Protein AF-0000000080703665 (afdb_homodimer)

Nearest PDB structures (foldseek):
  2ipo-assembly1_B-3  TM=8.443E-01  e=6.231E-16  Escherichia coli
  1nbe-assembly1_B  TM=8.057E-01  e=6.231E-16  Escherichia coli
  2qgf-assembly1_D  TM=8.105E-01  e=7.973E-16  Escherichia coli
  2yww-assembly1_A  TM=8.083E-01  e=1.476E-15  Methanocaldococcus jannaschii
  2qg9-assembly1_D  TM=7.752E-01  e=5.062E-15  Escherichia coli

Foldseek 3Di:
DDPVQLVQLPEAFDKKWWFFQQVLQVVLCVLVVVVPDPFDKDKDWQDQDPVRRTIIMMTTYPDDDDPLSLLLVCLSGFQIWMFGHHRSGGPDIDGRHHDQKDKQWWDDPPCPFPVNVDPDIWMWGQPDRPQQWIATPGPRDIDHSNPTDTD/DDPVQLVQLPEAFDKKWWFFQQVLQVVLCVLVVVVPDPFDKDKDWQDQDPVRGTIIMMTTYPDDDDPLSLLLVCLSGFQIWMFGHHRSGGPDIDGRHHDQKDKQWWDDPDCPFPVNVDPDIWMWGQPDRPQQWIATPGPRDIDHSNPTDTD

Solvent-accessible surface area (backbone atoms only — not comparable to full-atom values): 16442 Å² total; per-residue (Å²): 128,53,76,69,55,50,68,69,42,78,46,48,37,20,30,32,43,33,66,27,48,31,94,44,39,63,57,51,40,58,72,69,44,53,89,74,55,78,51,34,36,36,41,33,31,37,36,84,33,91,86,65,53,34,18,11,36,38,40,32,41,76,40,82,81,50,71,68,54,48,48,52,41,13,58,77,47,58,63,19,33,40,32,35,28,50,85,50,31,79,76,41,78,42,68,34,63,62,60,63,60,41,71,56,39,53,52,76,88,46,83,81,30,62,54,71,75,42,100,54,74,33,46,29,37,47,76,31,79,91,76,29,33,31,26,33,70,84,72,60,49,72,43,48,50,90,72,56,45,74,100,130,54,75,69,55,49,69,70,44,78,47,47,38,21,30,32,42,34,66,28,49,32,94,44,39,63,57,51,40,59,72,69,44,54,88,75,53,76,51,36,36,35,40,34,31,36,37,84,33,91,86,66,54,33,17,11,36,36,39,33,40,76,39,80,80,50,71,68,54,48,49,53,42,14,58,79,49,58,63,18,34,40,32,34,28,50,83,50,31,80,76,42,79,41,70,34,62,62,59,63,60,42,70,56,40,55,50,76,88,47,82,81,30,63,54,72,74,41,101,52,75,33,45,32,36,47,76,32,79,91,76,30,33,30,28,33,68,85,71,61,51,72,42,48,51,90,72,56,46,75,102

InterPro domains:
  IPR002801 Aspartate transcarbamylase regulatory subunit [MF_00002] (3-150)
  IPR002801 Aspartate transcarbamylase regulatory subunit [PTHR35805] (2-149)
  IPR002801 Aspartate transcarbamylase regulatory subunit [TIGR00240] (5-146)
  IPR020542 Aspartate carbamoyltransferase regulatory subunit, C-terminal [PF02748] (102-147)
  IPR020545 Aspartate carbamoyltransferase regulatory subunit, N-terminal [PF01948] (8-96)
  IPR036792 Aspartate carbamoyltransferase regulatory subunit, C-terminal domain superfamily [SSF57825] (101-148)
  IPR036793 Aspartate carbamoyltransferase regulatory subunit, N-terminal domain superfamily [G3DSA:3.30.70.140] (1-97)
  IPR036793 Aspartate carbamoyltransferase regulatory subunit, N-terminal domain superfamily [SSF54893] (2-99)

Secondary structure (DSSP, 8-state):
--HHHHHH--SSSEEEEEEEEGGGHHHHHHHTTGGG-SS-EEEEEEEEETTTEEEEEEEEET----HHHHHHHHHHSTT-EEEEEETTEEEEEEE----SEEESSEE-S-TT-HHHHSS---EEEEEETTTTEEEETTT--EEEGGGPEE-/--HHHHHH--SSSEEEEEEEEGGGHHHHHHHTTGGG-SS-EEEEEEEEETTTEEEEEEEEET----HHHHHHHHHHSTT-EEEEEETTEEEEEEE----SEEESSEE-S-TT-HHHHSS---EEEEEETTTTEEEETTT--EEEGGGPEE-

pLDDT: mean 91.82, std 11.64, range [41.69, 98.12]

Organism: NCBI:txid868129

Sequence (302 aa):
MSKKERLVAAIENGSVIDHIPAEKTFQVVNLLQLQKLVMPVTIGFNFSSKMVGSKGIIKVSDKFFTDDEISRLSVVAPNVVLNIIKDYEVVEKKKVVTPDELRGIVKCNNPKCITNNEPMETIFNVMDKENGIVKCHYCDKEQHIDKVELIMSKKERLVAAIENGSVIDHIPAEKTFQVVNLLQLQKLVMPVTIGFNFSSKMVGSKGIIKVSDKFFTDDEISRLSVVAPNVVLNIIKDYEVVEKKKVVTPDELRGIVKCNNPKCITNNEPMETIFNVMDKENGIVKCHYCDKEQHIDKVELI

Structure (mmCIF, N/CA/C/O backbone):
data_AF-0000000080703665-model_v1
#
loop_
_entity.id
_entity.type
_entity.pdbx_description
1 polymer 'Aspartate carbamoyltransferase regulatory chain'
#
loop_
_atom_site.group_PDB
_atom_site.id
_atom_site.type_symbol
_atom_site.label_atom_id
_atom_site.label_alt_id
_atom_site.label_comp_id
_atom_site.label_asym_id
_atom_site.label_entity_id
_atom_site.label_seq_id
_atom_site.pdbx_PDB_ins_code
_atom_site.Cartn_x
_atom_site.Cartn_y
_atom_site.Cartn_z
_atom_site.occupancy
_atom_site.B_iso_or_equiv
_atom_site.auth_seq_id
_atom_site.auth_comp_id
_atom_site.auth_asym_id
_atom_site.auth_atom_id
_atom_site.pdbx_PDB_model_num
ATOM 1 N N . MET A 1 1 ? 27.234 -12.797 -5.043 1 41.69 1 MET A N 1
ATOM 2 C CA . MET A 1 1 ? 25.906 -12.242 -5.336 1 41.69 1 MET A CA 1
ATOM 3 C C . MET A 1 1 ? 26.031 -10.852 -5.961 1 41.69 1 MET A C 1
ATOM 5 O O . MET A 1 1 ? 26.734 -9.992 -5.434 1 41.69 1 MET A O 1
ATOM 9 N N . SER A 1 2 ? 25.422 -10.812 -7.164 1 44.31 2 SER A N 1
ATOM 10 C CA . SER A 1 2 ? 25.516 -9.562 -7.914 1 44.31 2 SER A CA 1
ATOM 11 C C . SER A 1 2 ? 24.875 -8.414 -7.152 1 44.31 2 SER A C 1
ATOM 13 O O . SER A 1 2 ? 24.109 -8.633 -6.207 1 44.31 2 SER A O 1
ATOM 15 N N . LYS A 1 3 ? 25.391 -7.156 -7.508 1 46.66 3 LYS A N 1
ATOM 16 C CA . LYS A 1 3 ? 24.828 -5.941 -6.922 1 46.66 3 LYS A CA 1
ATOM 17 C C . LYS A 1 3 ? 23.297 -5.957 -6.969 1 46.66 3 LYS A C 1
ATOM 19 O O . LYS A 1 3 ? 22.641 -5.555 -6.008 1 46.66 3 LYS A O 1
ATOM 24 N N . LYS A 1 4 ? 22.688 -6.398 -8.094 1 47.22 4 LYS A N 1
ATOM 25 C CA . LYS A 1 4 ? 21.25 -6.508 -8.328 1 47.22 4 LYS A CA 1
ATOM 26 C C . LYS A 1 4 ? 20.594 -7.414 -7.293 1 47.22 4 LYS A C 1
ATOM 28 O O . LYS A 1 4 ? 19.516 -7.102 -6.785 1 47.22 4 LYS A O 1
ATOM 33 N N . GLU A 1 5 ? 21.203 -8.547 -7.09 1 43.97 5 GLU A N 1
ATOM 34 C CA . GLU A 1 5 ? 20.672 -9.492 -6.117 1 43.97 5 GLU A CA 1
ATOM 35 C C . GLU A 1 5 ? 20.625 -8.891 -4.719 1 43.97 5 GLU A C 1
ATOM 37 O O . GLU A 1 5 ? 19.703 -9.148 -3.951 1 43.97 5 GLU A O 1
ATOM 42 N N . ARG A 1 6 ? 21.578 -8.156 -4.48 1 48.97 6 ARG A N 1
ATOM 43 C CA . ARG A 1 6 ? 21.703 -7.547 -3.164 1 48.97 6 ARG A CA 1
ATOM 44 C C . ARG A 1 6 ? 20.609 -6.516 -2.93 1 48.97 6 ARG A C 1
ATOM 46 O O . ARG A 1 6 ? 20.094 -6.387 -1.813 1 48.97 6 ARG A O 1
ATOM 53 N N . LEU A 1 7 ? 20.25 -5.863 -4.043 1 50.19 7 LEU A N 1
ATOM 54 C CA . LEU A 1 7 ? 19.234 -4.82 -3.955 1 50.19 7 LEU A CA 1
ATOM 55 C C . LEU A 1 7 ? 17.875 -5.418 -3.625 1 50.19 7 LEU A C 1
ATOM 57 O O . LEU A 1 7 ? 17.094 -4.832 -2.865 1 50.19 7 LEU A O 1
ATOM 61 N N . VAL A 1 8 ? 17.766 -6.695 -4.141 1 52.06 8 VAL A N 1
ATOM 62 C CA . VAL A 1 8 ? 16.5 -7.383 -3.904 1 52.06 8 VAL A CA 1
ATOM 63 C C . VAL A 1 8 ? 16.469 -7.934 -2.482 1 52.06 8 VAL A C 1
ATOM 65 O O . 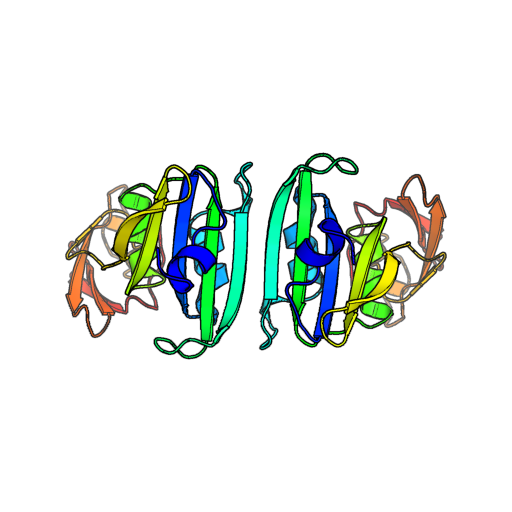VAL A 1 8 ? 15.445 -7.844 -1.794 1 52.06 8 VAL A O 1
ATOM 68 N N . ALA A 1 9 ? 17.703 -8.414 -1.954 1 56.62 9 ALA A N 1
ATOM 69 C CA . ALA A 1 9 ? 17.781 -9.156 -0.7 1 56.62 9 ALA A CA 1
ATOM 70 C C . ALA A 1 9 ? 17.844 -8.211 0.496 1 56.62 9 ALA A C 1
ATOM 72 O O . ALA A 1 9 ? 18.938 -7.84 0.938 1 56.62 9 ALA A O 1
ATOM 73 N N . ALA A 1 10 ? 16.891 -7.395 0.625 1 70.75 10 ALA A N 1
ATOM 74 C CA . ALA A 1 10 ? 16.984 -6.531 1.8 1 70.75 10 ALA A CA 1
ATOM 75 C C . ALA A 1 10 ? 16.312 -7.176 3.008 1 70.75 10 ALA A C 1
ATOM 77 O O . ALA A 1 10 ? 16.234 -6.578 4.082 1 70.75 10 ALA A O 1
ATOM 78 N N . ILE A 1 11 ? 15.883 -8.523 2.824 1 90.44 11 ILE A N 1
ATOM 79 C CA . ILE A 1 11 ? 15.273 -9.195 3.969 1 90.44 11 ILE A CA 1
ATOM 80 C C . ILE A 1 11 ? 16.016 -10.5 4.254 1 90.44 11 ILE A C 1
ATOM 82 O O . ILE A 1 11 ? 16.625 -11.078 3.354 1 90.44 11 ILE A O 1
ATOM 86 N N . GLU A 1 12 ? 16.062 -10.977 5.445 1 94.38 12 GLU A N 1
ATOM 87 C CA . GLU A 1 12 ? 16.781 -12.188 5.844 1 94.38 12 GLU A CA 1
ATOM 88 C C . GLU A 1 12 ? 16.062 -13.438 5.336 1 94.38 12 GLU A C 1
ATOM 90 O O . GLU A 1 12 ? 16.688 -14.297 4.715 1 94.38 12 GLU A O 1
ATOM 95 N N . ASN A 1 13 ? 14.812 -13.594 5.68 1 96.62 13 ASN A N 1
ATOM 96 C CA . ASN A 1 13 ? 13.961 -14.703 5.262 1 96.62 13 ASN A CA 1
ATOM 97 C C . ASN A 1 13 ? 12.602 -14.219 4.77 1 96.62 13 ASN A C 1
ATOM 99 O O . ASN A 1 13 ? 12.031 -13.281 5.328 1 96.62 13 ASN A O 1
ATOM 103 N N . GLY A 1 14 ? 12.188 -14.75 3.668 1 97.5 14 GLY A N 1
ATOM 104 C CA . GLY A 1 14 ? 10.859 -14.398 3.193 1 97.5 14 GLY A CA 1
ATOM 105 C C . GLY A 1 14 ? 10.727 -14.453 1.683 1 97.5 14 GLY A C 1
ATOM 106 O O . GLY A 1 14 ? 11.359 -15.289 1.032 1 97.5 14 GLY A O 1
ATOM 107 N N . SER A 1 15 ? 9.859 -13.688 1.13 1 97.81 15 SER A N 1
ATOM 108 C CA . SER A 1 15 ? 9.555 -13.695 -0.298 1 97.81 15 SER A CA 1
ATOM 109 C C . SER A 1 15 ? 9.648 -12.289 -0.889 1 97.81 15 SER A C 1
ATOM 111 O O . SER A 1 15 ? 9.242 -11.32 -0.258 1 97.81 15 SER A O 1
ATOM 113 N N . VAL A 1 16 ? 10.148 -12.188 -2.064 1 97.25 16 VAL A N 1
ATOM 114 C CA . VAL A 1 16 ? 10.172 -10.945 -2.832 1 97.25 16 VAL A CA 1
ATOM 115 C C . VAL A 1 16 ? 9.461 -11.148 -4.168 1 97.25 16 VAL A C 1
ATOM 117 O O . VAL A 1 16 ? 9.789 -12.07 -4.914 1 97.25 16 VAL A O 1
ATOM 120 N N . ILE A 1 17 ? 8.445 -10.398 -4.379 1 97.19 17 ILE A N 1
ATOM 121 C CA . ILE A 1 17 ? 7.766 -10.375 -5.668 1 97.19 17 ILE A CA 1
ATOM 122 C C . ILE A 1 17 ? 8.258 -9.18 -6.484 1 97.19 17 ILE A C 1
ATOM 124 O O . ILE A 1 17 ? 8.008 -8.023 -6.125 1 97.19 17 ILE A O 1
ATOM 128 N N . ASP A 1 18 ? 8.93 -9.438 -7.57 1 95.19 18 ASP A N 1
ATOM 129 C CA . ASP A 1 18 ? 9.562 -8.422 -8.398 1 95.19 18 ASP A CA 1
ATOM 130 C C . ASP A 1 18 ? 8.93 -8.359 -9.781 1 95.19 18 ASP A C 1
ATOM 132 O O . ASP A 1 18 ? 8.18 -9.266 -10.172 1 95.19 18 ASP A O 1
ATOM 136 N N . HIS A 1 19 ? 9.102 -7.234 -10.445 1 95.19 19 HIS A N 1
ATOM 137 C CA . HIS A 1 19 ? 8.633 -7.02 -11.812 1 95.19 19 HIS A CA 1
ATOM 138 C C . HIS A 1 19 ? 7.109 -7.004 -11.875 1 95.19 19 HIS A C 1
ATOM 140 O O . HIS A 1 19 ? 6.52 -7.512 -12.828 1 95.19 19 HIS A O 1
ATOM 146 N N . ILE A 1 20 ? 6.539 -6.555 -10.836 1 96.88 20 ILE A N 1
ATOM 147 C CA . ILE A 1 20 ? 5.102 -6.32 -10.883 1 96.88 20 ILE A CA 1
ATOM 148 C C . ILE A 1 20 ? 4.805 -5.105 -11.766 1 96.88 20 ILE A C 1
ATOM 150 O O . ILE A 1 20 ? 5.383 -4.035 -11.57 1 96.88 20 ILE A O 1
ATOM 154 N N . PRO A 1 21 ? 3.922 -5.293 -12.805 1 95.25 21 PRO A N 1
ATOM 155 C CA . PRO A 1 21 ? 3.506 -4.035 -13.43 1 95.25 21 PRO A CA 1
ATOM 156 C C . PRO A 1 21 ? 3.023 -3.002 -12.414 1 95.25 21 PRO A C 1
ATOM 158 O O . PRO A 1 21 ? 2.213 -3.322 -11.539 1 95.25 21 PRO A O 1
ATOM 161 N N . ALA A 1 22 ? 3.508 -1.776 -12.477 1 95.88 22 ALA A N 1
ATOM 162 C CA . ALA A 1 22 ? 3.293 -0.768 -11.445 1 95.88 22 ALA A CA 1
ATOM 163 C C . ALA A 1 22 ? 1.807 -0.609 -11.133 1 95.88 22 ALA A C 1
ATOM 165 O O . ALA A 1 22 ? 1.414 -0.524 -9.969 1 95.88 22 ALA A O 1
ATOM 166 N N . GLU A 1 23 ? 0.966 -0.603 -12.156 1 94.38 23 GLU A N 1
ATOM 167 C CA . GLU A 1 23 ? -0.463 -0.345 -12.008 1 94.38 23 GLU A CA 1
ATOM 168 C C . GLU A 1 23 ? -1.164 -1.506 -11.305 1 94.38 23 GLU A C 1
ATOM 170 O O . GLU A 1 23 ? -2.312 -1.378 -10.875 1 94.38 23 GLU A O 1
ATOM 175 N N . LYS A 1 24 ? -0.438 -2.643 -11.086 1 95.38 24 LYS A N 1
ATOM 176 C CA . LYS A 1 24 ? -1.032 -3.828 -10.477 1 95.38 24 LYS A CA 1
ATOM 177 C C . LYS A 1 24 ? -0.52 -4.031 -9.055 1 95.38 24 LYS A C 1
ATOM 179 O O . LYS A 1 24 ? -0.968 -4.938 -8.352 1 95.38 24 LYS A O 1
ATOM 184 N N . THR A 1 25 ? 0.335 -3.207 -8.633 1 97.31 25 THR A N 1
ATOM 185 C CA . THR A 1 25 ? 1.012 -3.398 -7.355 1 97.31 25 THR A CA 1
ATOM 186 C C . THR A 1 25 ? -0 -3.52 -6.219 1 97.31 25 THR A C 1
ATOM 188 O O . THR A 1 25 ? 0.051 -4.469 -5.434 1 97.31 25 THR A O 1
ATOM 191 N N . PHE A 1 26 ? -0.96 -2.654 -6.203 1 96.5 26 PHE A N 1
ATOM 192 C CA . PHE A 1 26 ? -1.905 -2.676 -5.09 1 96.5 26 PHE A CA 1
ATOM 193 C C . PHE A 1 26 ? -2.906 -3.812 -5.254 1 96.5 26 PHE A C 1
ATOM 195 O O . PHE A 1 26 ? -3.42 -4.34 -4.266 1 96.5 26 PHE A O 1
ATOM 202 N N . GLN A 1 27 ? -3.156 -4.156 -6.422 1 95.31 27 GLN A N 1
ATOM 203 C CA . GLN A 1 27 ? -3.984 -5.34 -6.621 1 95.31 27 GLN A CA 1
ATOM 204 C C . GLN A 1 27 ? -3.33 -6.578 -6.016 1 95.31 27 GLN A C 1
ATOM 206 O O . GLN A 1 27 ? -4.004 -7.41 -5.406 1 95.31 27 GLN A O 1
ATOM 211 N N . VAL A 1 28 ? -2.053 -6.672 -6.188 1 97.44 28 VAL A N 1
ATOM 212 C CA . VAL A 1 28 ? -1.298 -7.789 -5.629 1 97.44 28 VAL A CA 1
ATOM 213 C C . VAL A 1 28 ? -1.327 -7.723 -4.102 1 97.44 28 VAL A C 1
ATOM 215 O O . VAL A 1 28 ? -1.557 -8.734 -3.436 1 97.44 28 VAL A O 1
ATOM 218 N N . VAL A 1 29 ? -1.155 -6.562 -3.568 1 97.88 29 VAL A N 1
ATOM 219 C CA . VAL A 1 29 ? -1.19 -6.344 -2.125 1 97.88 29 VAL A CA 1
ATOM 220 C C . VAL A 1 29 ? -2.521 -6.836 -1.562 1 97.88 29 VAL A C 1
ATOM 222 O O . VAL A 1 29 ? -2.551 -7.57 -0.571 1 97.88 29 VAL A O 1
ATOM 225 N N . ASN A 1 30 ? -3.553 -6.434 -2.23 1 95.94 30 ASN A N 1
ATOM 226 C CA . ASN A 1 30 ? -4.891 -6.793 -1.775 1 95.94 30 ASN A CA 1
ATOM 227 C C . ASN A 1 30 ? -5.152 -8.289 -1.922 1 95.94 30 ASN A C 1
ATOM 229 O O . ASN A 1 30 ? -5.711 -8.91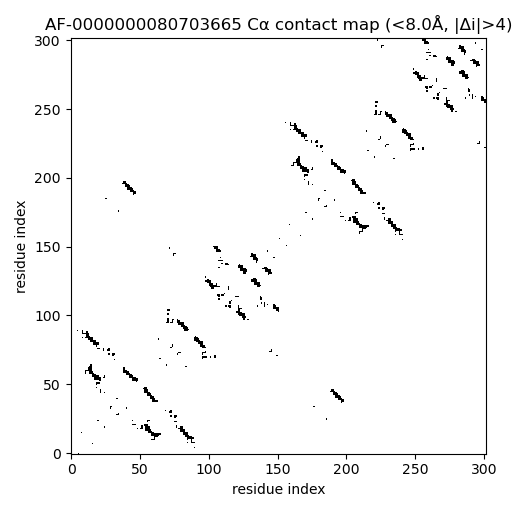4 -1.021 1 95.94 30 ASN A O 1
ATOM 233 N N . LEU A 1 31 ? -4.719 -8.805 -3 1 96 31 LEU A N 1
ATOM 234 C CA . LEU A 1 31 ? -4.922 -10.219 -3.291 1 96 31 LEU A CA 1
ATOM 235 C C . LEU A 1 31 ? -4.285 -11.094 -2.215 1 96 31 LEU A C 1
ATOM 237 O O . LEU A 1 31 ? -4.906 -12.047 -1.732 1 96 31 LEU A O 1
ATOM 241 N N . LEU A 1 32 ? -3.086 -10.734 -1.83 1 97.19 32 LEU A N 1
ATOM 242 C CA . LEU A 1 32 ? -2.328 -11.539 -0.883 1 97.19 32 LEU A CA 1
ATOM 243 C C . LEU A 1 32 ? -2.592 -11.094 0.55 1 97.19 32 LEU A C 1
ATOM 245 O O . LEU A 1 32 ? -2.008 -11.633 1.491 1 97.19 32 LEU A O 1
ATOM 249 N N . GLN A 1 33 ? -3.4 -10.07 0.696 1 96.69 33 GLN A N 1
ATOM 250 C CA . GLN A 1 33 ? -3.812 -9.539 1.99 1 96.69 33 GLN A CA 1
ATOM 251 C C . GLN A 1 33 ? -2.602 -9.172 2.846 1 96.69 33 GLN A C 1
ATOM 253 O O . GLN A 1 33 ? -2.531 -9.555 4.02 1 96.69 33 GLN A O 1
ATOM 258 N N . LEU A 1 34 ? -1.747 -8.445 2.232 1 97.19 34 LEU A N 1
ATOM 259 C CA . LEU A 1 34 ? -0.484 -8.156 2.9 1 97.19 34 LEU A CA 1
ATOM 260 C C . LEU A 1 34 ? -0.691 -7.176 4.055 1 97.19 34 LEU A C 1
ATOM 262 O O . LEU A 1 34 ? 0.097 -7.152 5 1 97.19 34 LEU A O 1
ATOM 266 N N . GLN A 1 35 ? -1.72 -6.324 3.98 1 94.88 35 GLN A N 1
ATOM 267 C CA . GLN A 1 35 ? -2.023 -5.352 5.023 1 94.88 35 GLN A CA 1
ATOM 268 C C . GLN A 1 35 ? -2.387 -6.043 6.332 1 94.88 35 GLN A C 1
ATOM 270 O O . GLN A 1 35 ? -2.412 -5.41 7.391 1 94.88 35 GLN A O 1
ATOM 275 N N . LYS A 1 36 ? -2.67 -7.332 6.289 1 95.88 36 LYS A N 1
ATOM 276 C CA . LYS A 1 36 ? -3.102 -8.07 7.473 1 95.88 36 LYS A CA 1
ATOM 277 C C . LYS A 1 36 ? -1.921 -8.758 8.156 1 95.88 36 LYS A C 1
ATOM 279 O O . LYS A 1 36 ? -2.062 -9.305 9.25 1 95.88 36 LYS A O 1
ATOM 284 N N . LEU A 1 37 ? -0.834 -8.719 7.555 1 96.06 37 LEU A N 1
ATOM 285 C CA . LEU A 1 37 ? 0.339 -9.391 8.109 1 96.06 37 LEU A CA 1
ATOM 286 C C . LEU A 1 37 ? 0.904 -8.609 9.289 1 96.06 37 LEU A C 1
ATOM 288 O O . LEU A 1 37 ? 0.667 -7.402 9.414 1 96.06 37 LEU A O 1
ATOM 292 N N . VAL A 1 38 ? 1.683 -9.344 10.125 1 95.06 38 VAL A N 1
ATOM 293 C CA . VAL A 1 38 ? 2.285 -8.703 11.289 1 95.06 38 VAL A CA 1
ATOM 294 C C . VAL A 1 38 ? 3.795 -8.586 11.086 1 95.06 38 VAL A C 1
ATOM 296 O O . VAL A 1 38 ? 4.465 -7.852 11.82 1 95.06 38 VAL A O 1
ATOM 299 N N . MET A 1 39 ? 4.32 -9.289 10.07 1 96.25 39 MET A N 1
ATOM 300 C CA . MET A 1 39 ? 5.742 -9.219 9.758 1 96.25 39 MET A CA 1
ATOM 301 C C . MET A 1 39 ? 6.043 -8.023 8.859 1 96.25 39 MET A C 1
ATOM 303 O O . MET A 1 39 ? 5.148 -7.5 8.203 1 96.25 39 MET A O 1
ATOM 307 N N . PRO A 1 40 ? 7.258 -7.594 8.852 1 96.12 40 PRO A N 1
ATOM 308 C CA . PRO A 1 40 ? 7.637 -6.449 8.016 1 96.12 40 PRO A CA 1
ATOM 309 C C . PRO A 1 40 ? 7.367 -6.688 6.535 1 96.12 40 PRO A C 1
ATOM 311 O O . PRO A 1 40 ? 7.66 -7.77 6.016 1 96.12 40 PRO A O 1
ATOM 314 N N . VAL A 1 41 ? 6.773 -5.688 5.926 1 97.06 41 VAL A N 1
ATOM 315 C CA . VAL A 1 41 ? 6.496 -5.695 4.492 1 97.06 41 VAL A CA 1
ATOM 316 C C . VAL A 1 41 ? 6.98 -4.387 3.867 1 97.06 41 VAL A C 1
ATOM 318 O O . VAL A 1 41 ? 6.844 -3.318 4.465 1 97.06 41 VAL A O 1
ATOM 321 N N . THR A 1 42 ? 7.574 -4.445 2.672 1 96.31 42 THR A N 1
ATOM 322 C CA . THR A 1 42 ? 7.949 -3.275 1.886 1 96.31 42 THR A CA 1
ATOM 323 C C . THR A 1 42 ? 7.328 -3.336 0.493 1 96.31 42 THR A C 1
ATOM 325 O O . THR A 1 42 ? 7.465 -4.34 -0.21 1 96.31 42 THR A O 1
ATOM 328 N N . ILE A 1 43 ? 6.652 -2.285 0.185 1 97.06 43 ILE A N 1
ATOM 329 C CA . ILE A 1 43 ? 6.039 -2.152 -1.131 1 97.06 43 ILE A CA 1
ATOM 330 C C . ILE A 1 43 ? 6.676 -0.988 -1.886 1 97.06 43 ILE A C 1
ATOM 332 O O . ILE A 1 43 ? 6.707 0.141 -1.39 1 97.06 43 ILE A O 1
ATOM 336 N N . GLY A 1 44 ? 7.199 -1.23 -2.984 1 95.75 44 GLY A N 1
ATOM 337 C CA . GLY A 1 44 ? 7.676 -0.213 -3.908 1 95.75 44 GLY A CA 1
ATOM 338 C C . GLY A 1 44 ? 6.973 -0.247 -5.25 1 95.75 44 GLY A C 1
ATOM 339 O O . GLY A 1 44 ? 6.68 -1.322 -5.777 1 95.75 44 GLY A O 1
ATOM 340 N N . PHE A 1 45 ? 6.734 0.943 -5.77 1 96.69 45 PHE A N 1
ATOM 341 C CA . PHE A 1 45 ? 6.137 0.944 -7.098 1 96.69 45 PHE A CA 1
ATOM 342 C C . PHE A 1 45 ? 6.562 2.182 -7.879 1 96.69 45 PHE A C 1
ATOM 344 O O . PHE A 1 45 ? 7.086 3.139 -7.305 1 96.69 45 PHE A O 1
ATOM 351 N N . ASN A 1 46 ? 6.473 2.125 -9.18 1 96.44 46 ASN A N 1
ATOM 352 C CA . ASN A 1 46 ? 6.836 3.15 -10.156 1 96.44 46 ASN A CA 1
ATOM 353 C C . ASN A 1 46 ? 8.352 3.248 -10.328 1 96.44 46 ASN A C 1
ATOM 355 O O . ASN A 1 46 ? 8.883 4.332 -10.57 1 96.44 46 ASN A O 1
ATOM 359 N N . PHE A 1 47 ? 9.031 2.182 -10.156 1 93.94 47 PHE A N 1
ATOM 360 C CA . PHE A 1 47 ? 10.453 2.109 -10.453 1 93.94 47 PHE A CA 1
ATOM 361 C C . PHE A 1 47 ? 10.688 1.768 -11.922 1 93.94 47 PHE A C 1
ATOM 363 O O . PHE A 1 47 ? 9.891 1.052 -12.531 1 93.94 47 PHE A O 1
ATOM 370 N N . SER A 1 48 ? 11.68 2.328 -12.375 1 90.69 48 SER A N 1
ATOM 371 C CA . SER A 1 48 ? 11.992 2.025 -13.766 1 90.69 48 SER A CA 1
ATOM 372 C C . SER A 1 48 ? 12.336 0.551 -13.953 1 90.69 48 SER A C 1
ATOM 374 O O . SER A 1 48 ? 13.016 -0.043 -13.109 1 90.69 48 SER A O 1
ATOM 376 N N . SER A 1 49 ? 11.766 0.055 -15.023 1 86.62 49 SER A N 1
ATOM 377 C CA . SER A 1 49 ? 12.008 -1.349 -15.336 1 86.62 49 SER A CA 1
ATOM 378 C C . SER A 1 49 ? 12.273 -1.544 -16.828 1 86.62 49 SER A C 1
ATOM 380 O O . SER A 1 49 ? 11.562 -0.987 -17.672 1 86.62 49 SER A O 1
ATOM 382 N N . LYS A 1 50 ? 13.234 -2.367 -17.078 1 83.12 50 LYS A N 1
ATOM 383 C CA . LYS A 1 50 ? 13.508 -2.727 -18.469 1 83.12 50 LYS A CA 1
ATOM 384 C C . LYS A 1 50 ? 12.414 -3.646 -19.016 1 83.12 50 LYS A C 1
ATOM 386 O O . LYS A 1 50 ? 12.023 -3.527 -20.172 1 83.12 50 LYS A O 1
ATOM 391 N N . MET A 1 51 ? 11.891 -4.395 -18.156 1 77.88 51 MET A N 1
ATOM 392 C CA . MET A 1 51 ? 10.969 -5.449 -18.578 1 77.88 51 MET A CA 1
ATOM 393 C C . MET A 1 51 ? 9.555 -4.898 -18.75 1 77.88 51 MET A C 1
ATOM 395 O O . MET A 1 51 ? 8.883 -5.195 -19.75 1 77.88 51 MET A O 1
ATOM 399 N N . VAL A 1 52 ? 9.141 -4.082 -17.781 1 84.44 52 VAL A N 1
ATOM 400 C CA . VAL A 1 52 ? 7.723 -3.723 -17.797 1 84.44 52 VAL A CA 1
ATOM 401 C C . VAL A 1 52 ? 7.578 -2.205 -17.891 1 84.44 52 VAL A C 1
ATOM 403 O O . VAL A 1 52 ? 6.469 -1.676 -17.812 1 84.44 52 VAL A O 1
ATOM 406 N N . GLY A 1 53 ? 8.703 -1.409 -18.016 1 86.12 53 GLY A N 1
ATOM 407 C CA . GLY A 1 53 ? 8.68 0.044 -18.062 1 86.12 53 GLY A CA 1
ATOM 408 C C . GLY A 1 53 ? 8.688 0.678 -16.672 1 86.12 53 GLY A C 1
ATOM 409 O O . GLY A 1 53 ? 9.656 1.329 -16.297 1 86.12 53 GLY A O 1
ATOM 410 N N . SER A 1 54 ? 7.551 0.45 -16.016 1 93.38 54 SER A N 1
ATOM 411 C CA . SER A 1 54 ? 7.391 0.863 -14.625 1 93.38 54 SER A CA 1
ATOM 412 C C . SER A 1 54 ? 6.949 -0.304 -13.75 1 93.38 54 SER A C 1
ATOM 414 O O . SER A 1 54 ? 5.941 -0.954 -14.039 1 93.38 54 SER A O 1
ATOM 416 N N . LYS A 1 55 ? 7.719 -0.559 -12.742 1 94.12 55 LYS A N 1
ATOM 417 C CA . LYS A 1 55 ? 7.434 -1.794 -12.016 1 94.12 55 LYS A CA 1
ATOM 418 C C . LYS A 1 55 ? 7.184 -1.519 -10.539 1 94.12 55 LYS A C 1
ATOM 420 O O . LYS A 1 55 ? 7.566 -0.464 -10.023 1 94.12 55 LYS A O 1
ATOM 425 N N . GLY A 1 56 ? 6.504 -2.523 -9.961 1 95.62 56 GLY A N 1
ATOM 426 C CA . GLY A 1 56 ? 6.387 -2.645 -8.516 1 95.62 56 GLY A CA 1
ATOM 427 C C . GLY A 1 56 ? 7.203 -3.791 -7.949 1 95.62 56 GLY A C 1
ATOM 428 O O . GLY A 1 56 ? 7.641 -4.676 -8.688 1 95.62 56 GLY A O 1
ATOM 429 N N . ILE A 1 57 ? 7.52 -3.705 -6.727 1 95.75 57 ILE A N 1
ATOM 430 C CA . ILE A 1 57 ? 8.227 -4.746 -5.988 1 95.75 57 ILE A CA 1
ATOM 431 C C . ILE A 1 57 ? 7.668 -4.848 -4.57 1 95.75 57 ILE A C 1
ATOM 433 O O . ILE A 1 57 ? 7.34 -3.834 -3.953 1 95.75 57 ILE A O 1
ATOM 437 N N . ILE A 1 58 ? 7.59 -6.078 -4.094 1 97.38 58 ILE A N 1
ATOM 438 C CA . ILE A 1 58 ? 7.09 -6.316 -2.744 1 97.38 58 ILE A CA 1
ATOM 439 C C . ILE A 1 58 ? 8.031 -7.266 -2.006 1 97.38 58 ILE A C 1
ATOM 441 O O . ILE A 1 58 ? 8.43 -8.297 -2.547 1 97.38 58 ILE A O 1
ATOM 445 N N . LYS A 1 59 ? 8.453 -6.855 -0.876 1 96.88 59 LYS A N 1
ATOM 446 C CA . LYS A 1 59 ? 9.266 -7.691 0.008 1 96.88 59 LYS A CA 1
ATOM 447 C C . LYS A 1 59 ? 8.5 -8.039 1.284 1 96.88 59 LYS A C 1
ATOM 449 O O . LYS A 1 59 ? 8.016 -7.145 1.986 1 96.88 59 LYS A O 1
ATOM 454 N N . VAL A 1 60 ? 8.375 -9.32 1.576 1 97.62 60 VAL A N 1
ATOM 455 C CA . VAL A 1 60 ? 7.656 -9.758 2.766 1 97.62 60 VAL A CA 1
ATOM 456 C C . VAL A 1 60 ? 8.562 -10.648 3.621 1 97.62 60 VAL A C 1
ATOM 458 O O . VAL A 1 60 ? 9.016 -11.703 3.17 1 97.62 60 VAL A O 1
ATOM 461 N N . SER A 1 61 ? 8.766 -10.172 4.836 1 96.56 61 SER A N 1
ATOM 462 C CA . SER A 1 61 ? 9.617 -10.93 5.75 1 96.56 61 SER A CA 1
ATOM 463 C C . SER A 1 61 ? 8.883 -12.148 6.305 1 96.56 61 SER A C 1
ATOM 465 O O . SER A 1 61 ? 7.703 -12.062 6.648 1 96.56 61 SER A O 1
ATOM 467 N N . ASP A 1 62 ? 9.562 -13.344 6.254 1 97.12 62 ASP A N 1
ATOM 468 C CA . ASP A 1 62 ? 9.156 -14.578 6.93 1 97.12 62 ASP A CA 1
ATOM 469 C C . ASP A 1 62 ? 7.793 -15.055 6.426 1 97.12 62 ASP A C 1
ATOM 471 O O . ASP A 1 62 ? 6.965 -15.523 7.211 1 97.12 62 ASP A O 1
ATOM 475 N N . LYS A 1 63 ? 7.516 -14.773 5.211 1 97.25 63 LYS A N 1
ATOM 476 C CA . LYS A 1 63 ? 6.305 -15.234 4.539 1 97.25 63 LYS A CA 1
ATOM 477 C C . LYS A 1 63 ? 6.645 -15.977 3.248 1 97.25 63 LYS A C 1
ATOM 479 O O . LYS A 1 63 ? 7.438 -15.492 2.439 1 97.25 63 LYS A O 1
ATOM 484 N N . PHE A 1 64 ? 6.043 -17.172 3.18 1 97.56 64 PHE A N 1
ATOM 485 C CA . PHE A 1 64 ? 6.133 -17.984 1.975 1 97.56 64 PHE A CA 1
ATOM 486 C C . PHE A 1 64 ? 4.746 -18.328 1.447 1 97.56 64 PHE A C 1
ATOM 488 O O . PHE A 1 64 ? 3.887 -18.797 2.199 1 97.56 64 PHE A O 1
ATOM 495 N N . PHE A 1 65 ? 4.602 -18.062 0.231 1 97.19 65 PHE A N 1
ATOM 496 C CA . PHE A 1 65 ? 3.254 -18.156 -0.318 1 97.19 65 PHE A CA 1
ATOM 497 C C . PHE A 1 65 ? 2.938 -19.578 -0.749 1 97.19 65 PHE A C 1
ATOM 499 O O . PHE A 1 65 ? 3.807 -20.281 -1.271 1 97.19 65 PHE A O 1
ATOM 506 N N . THR A 1 66 ? 1.7 -19.969 -0.57 1 96.06 66 THR A N 1
ATOM 507 C CA . THR A 1 66 ? 1.225 -21.281 -0.979 1 96.06 66 THR A CA 1
ATOM 508 C C . THR A 1 66 ? 1.016 -21.344 -2.49 1 96.06 66 THR A C 1
ATOM 510 O O . THR A 1 66 ? 0.964 -20.297 -3.152 1 96.06 66 THR A O 1
ATOM 513 N N . ASP A 1 67 ? 0.852 -22.562 -2.951 1 93.75 67 ASP A N 1
ATOM 514 C CA . ASP A 1 67 ? 0.576 -22.734 -4.371 1 93.75 67 ASP A CA 1
ATOM 515 C C . ASP A 1 67 ? -0.73 -22.047 -4.77 1 93.75 67 ASP A C 1
ATOM 517 O O . ASP A 1 67 ? -0.849 -21.531 -5.879 1 93.75 67 ASP A O 1
ATOM 521 N N . ASP A 1 68 ? -1.644 -22.109 -3.867 1 94.38 68 ASP A N 1
ATOM 522 C CA . ASP A 1 68 ? -2.916 -21.453 -4.133 1 94.38 68 ASP A CA 1
ATOM 523 C C . ASP A 1 68 ? -2.732 -19.938 -4.281 1 94.38 68 ASP A C 1
ATOM 525 O O . ASP A 1 68 ? -3.248 -19.328 -5.223 1 94.38 68 ASP A O 1
ATOM 529 N N . GLU A 1 69 ? -1.963 -19.344 -3.424 1 95.69 69 GLU A N 1
ATOM 530 C CA . GLU A 1 69 ? -1.682 -17.906 -3.496 1 95.69 69 GLU A CA 1
ATOM 531 C C . GLU A 1 69 ? -0.938 -17.562 -4.781 1 95.69 69 GLU A C 1
ATOM 533 O O . GLU A 1 69 ? -1.239 -16.547 -5.422 1 95.69 69 GLU A O 1
ATOM 538 N N . ILE A 1 70 ? -0.097 -18.391 -5.105 1 96.19 70 ILE A N 1
ATOM 539 C CA . ILE A 1 70 ? 0.72 -18.156 -6.289 1 96.19 70 ILE A CA 1
ATOM 540 C C . ILE A 1 70 ? -0.146 -18.266 -7.543 1 96.19 70 ILE A C 1
ATOM 542 O O . ILE A 1 70 ? -0.001 -17.469 -8.477 1 96.19 70 ILE A O 1
ATOM 546 N N . SER A 1 71 ? -1.026 -19.188 -7.605 1 94.19 71 SER A N 1
ATOM 547 C CA . SER A 1 71 ? -1.942 -19.328 -8.734 1 94.19 71 SER A CA 1
ATOM 548 C C . SER A 1 71 ? -2.83 -18.109 -8.891 1 94.19 71 SER A C 1
ATOM 550 O O . SER A 1 71 ? -3.037 -17.625 -10 1 94.19 71 SER A O 1
ATOM 552 N N . ARG A 1 72 ? -3.289 -17.672 -7.773 1 95.5 72 ARG A N 1
ATOM 553 C CA . ARG A 1 72 ? -4.102 -16.469 -7.809 1 95.5 72 ARG A CA 1
ATOM 554 C C . ARG A 1 72 ? -3.291 -15.273 -8.305 1 95.5 72 ARG A C 1
ATOM 556 O O . ARG A 1 72 ? -3.779 -14.469 -9.094 1 95.5 72 ARG A O 1
ATOM 563 N N . LEU A 1 73 ? -2.117 -15.219 -7.816 1 96.81 73 LEU A N 1
ATOM 564 C CA . LEU A 1 73 ? -1.198 -14.164 -8.234 1 96.81 73 LEU A CA 1
ATOM 565 C C . LEU A 1 73 ? -0.991 -14.195 -9.75 1 96.81 73 LEU A C 1
ATOM 567 O O . LEU A 1 73 ? -0.966 -13.148 -10.398 1 96.81 73 LEU A O 1
ATOM 571 N N . SER A 1 74 ? -0.913 -15.367 -10.305 1 94.38 74 SER A N 1
ATOM 572 C CA . SER A 1 74 ? -0.646 -15.531 -11.734 1 94.38 74 SER A CA 1
ATOM 573 C C . SER A 1 74 ? -1.796 -14.984 -12.57 1 94.38 74 SER A C 1
ATOM 575 O O . SER A 1 74 ? -1.604 -14.617 -13.734 1 94.38 74 SER A O 1
ATOM 577 N N . VAL A 1 75 ? -2.922 -14.961 -11.992 1 94 75 VAL A N 1
ATOM 578 C CA . VAL A 1 75 ? -4.102 -14.453 -12.688 1 94 75 VAL A CA 1
ATOM 579 C C . VAL A 1 75 ? -4.066 -12.922 -12.703 1 94 75 VAL A C 1
ATOM 581 O O . VAL A 1 75 ? -4.367 -12.305 -13.727 1 94 75 VAL A O 1
ATOM 584 N N . VAL A 1 76 ? -3.596 -12.32 -11.641 1 94.06 76 VAL A N 1
ATOM 585 C CA . VAL A 1 76 ? -3.615 -10.875 -11.484 1 94.06 76 VAL A CA 1
ATOM 586 C C . VAL A 1 76 ? -2.389 -10.266 -12.156 1 94.06 76 VAL A C 1
ATOM 588 O O . VAL A 1 76 ? -2.486 -9.219 -12.812 1 94.06 76 VAL A O 1
ATOM 591 N N . ALA A 1 77 ? -1.319 -10.906 -11.945 1 93.06 77 ALA A N 1
ATOM 592 C CA . ALA A 1 77 ? -0.047 -10.414 -12.469 1 93.06 77 ALA A CA 1
ATOM 593 C C . ALA A 1 77 ? 0.824 -11.57 -12.961 1 93.06 77 ALA A C 1
ATOM 595 O O . ALA A 1 77 ? 1.762 -11.977 -12.273 1 93.06 77 ALA A O 1
ATOM 596 N N . PRO A 1 78 ? 0.524 -11.945 -14.195 1 91.75 78 PRO A N 1
ATOM 597 C CA . PRO A 1 78 ? 1.345 -13.023 -14.75 1 91.75 78 PRO A CA 1
ATOM 598 C C . PRO A 1 78 ? 2.779 -12.586 -15.039 1 91.75 78 PRO A C 1
ATOM 600 O O . PRO A 1 78 ? 3.02 -11.422 -15.359 1 91.75 78 PRO A O 1
ATOM 603 N N . ASN A 1 79 ? 3.727 -13.453 -14.844 1 90 79 ASN A N 1
ATOM 604 C CA . ASN A 1 79 ? 5.121 -13.305 -15.25 1 90 79 ASN A CA 1
ATOM 605 C C . ASN A 1 79 ? 5.914 -12.492 -14.234 1 90 79 ASN A C 1
ATOM 607 O O . ASN A 1 79 ? 7.066 -12.133 -14.484 1 90 79 ASN A O 1
ATOM 611 N N . VAL A 1 80 ? 5.273 -12.148 -13.133 1 94.94 80 VAL A N 1
ATOM 612 C CA . VAL A 1 80 ? 6.086 -11.586 -12.055 1 94.94 80 VAL A CA 1
ATOM 613 C C . VAL A 1 80 ? 7.117 -12.609 -11.594 1 94.94 80 VAL A C 1
ATOM 615 O O . VAL A 1 80 ? 6.973 -13.805 -11.852 1 94.94 80 VAL A O 1
ATOM 618 N N . VAL A 1 81 ? 8.156 -12.117 -10.984 1 96 81 VAL A N 1
ATOM 619 C CA . VAL A 1 81 ? 9.219 -13 -10.516 1 96 81 VAL A CA 1
ATOM 620 C C . VAL A 1 81 ? 9.164 -13.117 -8.992 1 96 81 VAL A C 1
ATOM 622 O O . VAL A 1 81 ? 9.211 -12.117 -8.281 1 96 81 VAL A O 1
ATOM 625 N N . LEU A 1 82 ? 9.016 -14.344 -8.555 1 96.88 82 LEU A N 1
ATOM 626 C CA . LEU A 1 82 ? 9.016 -14.641 -7.125 1 96.88 82 LEU A CA 1
ATOM 627 C C . LEU A 1 82 ? 10.391 -15.125 -6.668 1 96.88 82 LEU A C 1
ATOM 629 O O . LEU A 1 82 ? 10.906 -16.125 -7.184 1 96.88 82 LEU A O 1
ATOM 633 N N . ASN A 1 83 ? 11 -14.391 -5.746 1 96.25 83 ASN A N 1
ATOM 634 C CA . ASN A 1 83 ? 12.266 -14.773 -5.137 1 96.25 83 ASN A CA 1
ATOM 635 C C . ASN A 1 83 ? 12.078 -15.242 -3.695 1 96.25 83 ASN A C 1
ATOM 637 O O . ASN A 1 83 ? 11.453 -14.547 -2.889 1 96.25 83 ASN A O 1
ATOM 641 N N . ILE A 1 84 ? 12.555 -16.422 -3.412 1 96.88 84 ILE A N 1
ATOM 642 C CA . ILE A 1 84 ? 12.578 -16.922 -2.039 1 96.88 84 ILE A CA 1
ATOM 643 C C . ILE A 1 84 ? 13.93 -16.609 -1.4 1 96.88 84 ILE A C 1
ATOM 645 O O . ILE A 1 84 ? 14.977 -16.953 -1.949 1 96.88 84 ILE A O 1
ATOM 649 N N . ILE A 1 85 ? 13.867 -15.93 -0.315 1 96.12 85 ILE A N 1
ATOM 650 C CA . ILE A 1 85 ? 15.078 -15.492 0.371 1 96.12 85 ILE A CA 1
ATOM 651 C C . ILE A 1 85 ? 15.281 -16.312 1.64 1 96.12 85 ILE A C 1
ATOM 653 O O . ILE A 1 85 ? 14.359 -16.469 2.439 1 96.12 85 ILE A O 1
ATOM 657 N N . LYS A 1 86 ? 16.391 -16.891 1.83 1 95.81 86 LYS A N 1
ATOM 658 C CA . LYS A 1 86 ? 16.828 -17.562 3.047 1 95.81 86 LYS A CA 1
ATOM 659 C C . LYS A 1 86 ? 18.234 -17.125 3.445 1 95.81 86 LYS A C 1
ATOM 661 O O . LYS A 1 86 ? 19.172 -17.203 2.643 1 95.81 86 LYS A O 1
ATOM 666 N N . ASP A 1 87 ? 18.344 -16.656 4.73 1 94.5 87 ASP A N 1
ATOM 667 C CA . ASP A 1 87 ? 19.625 -16.188 5.262 1 94.5 87 ASP A CA 1
ATOM 668 C C . ASP A 1 87 ? 20.266 -15.156 4.336 1 94.5 87 ASP A C 1
ATOM 670 O O . ASP A 1 87 ? 21.422 -15.305 3.943 1 94.5 87 ASP A O 1
ATOM 674 N N . TYR A 1 88 ? 19.469 -14.258 3.875 1 92.56 88 TYR A N 1
ATOM 675 C CA . TYR A 1 88 ? 19.859 -13.078 3.109 1 92.56 88 TYR A CA 1
ATOM 676 C C . TYR A 1 88 ? 20.25 -13.461 1.685 1 92.56 88 TYR A C 1
ATOM 678 O O . TYR A 1 88 ? 20.781 -12.633 0.935 1 92.56 88 TYR A O 1
ATOM 686 N N . GLU A 1 89 ? 19.875 -14.695 1.293 1 93.06 89 GLU A N 1
ATOM 687 C CA . GLU A 1 89 ? 20.234 -15.141 -0.053 1 93.06 89 GLU A CA 1
ATOM 688 C C . GLU A 1 89 ? 19 -15.594 -0.825 1 93.06 89 GLU A C 1
ATOM 690 O O . GLU A 1 89 ? 18.094 -16.188 -0.252 1 93.06 89 GLU A O 1
ATOM 695 N N . VAL A 1 90 ? 19.141 -15.273 -2.113 1 94.38 90 VAL A N 1
ATOM 696 C CA . VAL A 1 90 ? 18.094 -15.805 -2.984 1 94.38 90 VAL A CA 1
ATOM 697 C C . VAL A 1 90 ? 18.312 -17.297 -3.191 1 94.38 90 VAL A C 1
ATOM 699 O O . VAL A 1 90 ? 19.312 -17.719 -3.779 1 94.38 90 VAL A O 1
ATOM 702 N N . VAL A 1 91 ? 17.406 -18.094 -2.732 1 95.75 91 VAL A N 1
ATOM 703 C CA . VAL A 1 91 ? 17.609 -19.547 -2.834 1 95.75 91 VAL A CA 1
ATOM 704 C C . VAL A 1 91 ? 16.734 -20.094 -3.961 1 95.75 91 VAL A C 1
ATOM 706 O O . VAL A 1 91 ? 16.953 -21.219 -4.434 1 95.75 91 VAL A O 1
ATOM 709 N N . GLU A 1 92 ? 15.727 -19.422 -4.34 1 95.12 92 GLU A N 1
ATOM 710 C CA . GLU A 1 92 ? 14.836 -19.797 -5.43 1 95.12 92 GLU A CA 1
ATOM 711 C C . GLU A 1 92 ? 14.297 -18.562 -6.16 1 95.12 92 GLU A C 1
ATOM 713 O O . GLU A 1 92 ? 13.945 -17.562 -5.527 1 95.12 92 GLU A O 1
ATOM 718 N N . LYS A 1 93 ? 14.383 -18.594 -7.41 1 93.56 93 LYS A N 1
ATOM 719 C CA . LYS A 1 93 ? 13.781 -17.594 -8.297 1 93.56 93 LYS A CA 1
ATOM 720 C C . LYS A 1 93 ? 12.828 -18.266 -9.289 1 93.56 93 LYS A C 1
ATOM 722 O O . LYS A 1 93 ? 13.219 -19.172 -10.016 1 93.56 93 LYS A O 1
ATOM 727 N N . LYS A 1 94 ? 11.602 -17.828 -9.219 1 94.06 94 LYS A N 1
ATOM 728 C CA . LYS A 1 94 ? 10.609 -18.469 -10.086 1 94.06 94 LYS A CA 1
ATOM 729 C C . LYS A 1 94 ? 9.727 -17.422 -10.766 1 94.06 94 LYS A C 1
ATOM 731 O O . LYS A 1 94 ? 9.289 -16.469 -10.133 1 94.06 94 LYS A O 1
ATOM 736 N N . LYS A 1 95 ? 9.555 -17.625 -12.016 1 95.12 95 LYS A N 1
ATOM 737 C CA . LYS A 1 95 ? 8.562 -16.844 -12.742 1 95.12 95 LYS A CA 1
ATOM 738 C C . LYS A 1 95 ? 7.152 -17.375 -12.516 1 95.12 95 LYS A C 1
ATOM 740 O O . LYS A 1 95 ? 6.914 -18.578 -12.672 1 95.12 95 LYS A O 1
ATOM 745 N N . VAL A 1 96 ? 6.273 -16.516 -12.133 1 94.75 96 VAL A N 1
ATOM 746 C CA . VAL A 1 96 ? 4.902 -16.938 -11.883 1 94.75 96 VAL A CA 1
ATOM 747 C C . VAL A 1 96 ? 4.152 -17.094 -13.203 1 94.75 96 VAL A C 1
ATOM 749 O O . VAL A 1 96 ? 3.977 -16.125 -13.938 1 94.75 96 VAL A O 1
ATOM 752 N N . VAL A 1 97 ? 3.768 -18.344 -13.453 1 92.38 97 VAL A N 1
ATOM 753 C CA . VAL A 1 97 ? 3.059 -18.641 -14.688 1 92.38 97 VAL A CA 1
ATOM 754 C C . VAL A 1 97 ? 1.658 -19.156 -14.367 1 92.38 97 VAL A C 1
ATOM 756 O O . VAL A 1 97 ? 1.478 -19.938 -13.422 1 92.38 97 VAL A O 1
ATOM 759 N N . THR A 1 98 ? 0.795 -18.703 -15.203 1 92.62 98 THR A N 1
ATOM 760 C CA . THR A 1 98 ? -0.565 -19.203 -15.016 1 92.62 98 THR A CA 1
ATOM 761 C C . THR A 1 98 ? -0.656 -20.688 -15.383 1 92.62 98 THR A C 1
ATOM 763 O O . THR A 1 98 ? -0.226 -21.094 -16.453 1 92.62 98 THR A O 1
ATOM 766 N N . PRO A 1 99 ? -1.182 -21.453 -14.539 1 94.19 99 PRO A N 1
ATOM 767 C CA . PRO A 1 99 ? -1.315 -22.875 -14.867 1 94.19 99 PRO A CA 1
ATOM 768 C C . PRO A 1 99 ? -2.334 -23.125 -15.977 1 94.19 99 PRO A C 1
ATOM 770 O O . PRO A 1 99 ? -3.049 -22.203 -16.391 1 94.19 99 PRO A O 1
ATOM 773 N N . ASP A 1 100 ? -2.312 -24.422 -16.391 1 94.94 100 ASP A N 1
ATOM 774 C CA . ASP A 1 100 ? -3.223 -24.797 -17.469 1 94.94 100 ASP A CA 1
ATOM 775 C C . ASP A 1 100 ? -4.664 -24.875 -16.969 1 94.94 100 ASP A C 1
ATOM 777 O O . ASP A 1 100 ? -5.605 -24.75 -17.75 1 94.94 100 ASP A O 1
ATOM 781 N N . GLU A 1 101 ? -4.676 -25.109 -15.688 1 96.06 101 GLU A N 1
ATOM 782 C CA . GLU A 1 101 ? -5.988 -25.219 -15.062 1 96.06 101 GLU A CA 1
ATOM 783 C C . GLU A 1 101 ? -6.062 -24.406 -13.773 1 96.06 101 GLU A C 1
ATOM 785 O O . GLU A 1 101 ? -5.129 -24.422 -12.969 1 96.06 101 GLU A O 1
ATOM 790 N N . LEU A 1 102 ? -7.168 -23.719 -13.625 1 95.62 102 LEU A N 1
ATOM 791 C CA . LEU A 1 102 ? -7.445 -22.938 -12.422 1 95.62 102 LEU A CA 1
ATOM 792 C C . LEU A 1 102 ? -8.625 -23.516 -11.656 1 95.62 102 LEU A C 1
ATOM 794 O O . LEU A 1 102 ? -9.758 -23.5 -12.148 1 95.62 102 LEU A O 1
ATOM 798 N N . ARG A 1 103 ? -8.336 -23.969 -10.477 1 96 103 ARG A N 1
ATOM 799 C CA . ARG A 1 103 ? -9.383 -24.562 -9.664 1 96 103 ARG A CA 1
ATOM 800 C C . ARG A 1 103 ? -9.711 -23.703 -8.461 1 96 103 ARG A C 1
ATOM 802 O O . ARG A 1 103 ? -8.836 -23.406 -7.641 1 96 103 ARG A O 1
ATOM 809 N N . GLY A 1 104 ? -10.914 -23.281 -8.391 1 95.38 104 GLY A N 1
ATOM 810 C CA . GLY A 1 104 ? -11.375 -22.562 -7.215 1 95.38 104 GLY A CA 1
ATOM 811 C C . GLY A 1 104 ? -10.852 -21.141 -7.137 1 95.38 104 GLY A C 1
ATOM 812 O O . GLY A 1 104 ? -10.742 -20.578 -6.051 1 95.38 104 GLY A O 1
ATOM 813 N N . ILE A 1 105 ? -10.539 -20.594 -8.258 1 95.31 105 ILE A N 1
ATOM 814 C CA . ILE A 1 105 ? -9.859 -19.312 -8.25 1 95.31 105 ILE A CA 1
ATOM 815 C C . ILE A 1 105 ? -10.719 -18.266 -8.945 1 95.31 105 ILE A C 1
ATOM 817 O O . ILE A 1 105 ? -10.875 -17.141 -8.445 1 95.31 105 ILE A O 1
ATOM 821 N N . VAL A 1 106 ? -11.352 -18.641 -10.016 1 95.62 106 VAL A N 1
ATOM 822 C CA . VAL A 1 106 ? -12.055 -17.688 -10.875 1 95.62 106 VAL A CA 1
ATOM 823 C C . VAL A 1 106 ? -13.555 -17.969 -10.828 1 95.62 106 VAL A C 1
ATOM 825 O O . VAL A 1 106 ? -13.977 -19.141 -10.859 1 95.62 106 VAL A O 1
ATOM 828 N N . LYS A 1 107 ? -14.297 -16.938 -10.797 1 96.5 107 LYS A N 1
ATOM 829 C CA . LYS A 1 107 ? -15.75 -17.047 -10.867 1 96.5 107 LYS A CA 1
ATOM 830 C C . LYS A 1 107 ? -16.234 -17.047 -12.32 1 96.5 107 LYS A C 1
ATOM 832 O O . LYS A 1 107 ? -15.703 -16.297 -13.148 1 96.5 107 LYS A O 1
ATOM 837 N N . CYS A 1 108 ? -17.234 -17.828 -12.523 1 97.25 108 CYS A N 1
ATOM 838 C CA . CYS A 1 108 ? -17.781 -17.875 -13.875 1 97.25 108 CYS A CA 1
ATOM 839 C C . CYS A 1 108 ? -18.734 -16.719 -14.125 1 97.25 108 CYS A C 1
ATOM 841 O O . CYS A 1 108 ? -19.609 -16.422 -13.305 1 97.25 108 CYS A O 1
ATOM 843 N N . ASN A 1 109 ? -18.625 -16.094 -15.227 1 95.5 109 ASN A N 1
ATOM 844 C CA . ASN A 1 109 ? -19.438 -14.922 -15.539 1 95.5 109 ASN A CA 1
ATOM 845 C C . ASN A 1 109 ? -20.75 -15.312 -16.203 1 95.5 109 ASN A C 1
ATOM 847 O O . ASN A 1 109 ? -21.531 -14.453 -16.625 1 95.5 109 ASN A O 1
ATOM 851 N N . ASN A 1 110 ? -20.969 -16.562 -16.312 1 96.62 110 ASN A N 1
ATOM 852 C CA . ASN A 1 110 ? -22.266 -17.062 -16.781 1 96.62 110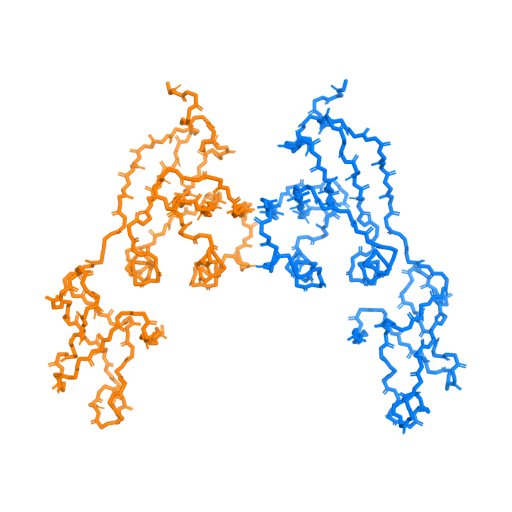 ASN A CA 1
ATOM 853 C C . ASN A 1 110 ? -23.234 -17.266 -15.633 1 96.62 110 ASN A C 1
ATOM 855 O O . ASN A 1 110 ? -23.094 -18.203 -14.852 1 96.62 110 ASN A O 1
ATOM 859 N N . PRO A 1 111 ? -24.141 -16.406 -15.57 1 96 111 PRO A N 1
ATOM 860 C CA . PRO A 1 111 ? -25.078 -16.5 -14.445 1 96 111 PRO A CA 1
ATOM 861 C C . PRO A 1 111 ? -25.766 -17.859 -14.375 1 96 111 PRO A C 1
ATOM 863 O O . PRO A 1 111 ? -26.188 -18.297 -13.297 1 96 111 PRO A O 1
ATOM 866 N N . LYS A 1 112 ? -25.859 -18.594 -15.484 1 96.88 112 LYS A N 1
ATOM 867 C CA . LYS A 1 112 ? -26.547 -19.875 -15.531 1 96.88 112 LYS A CA 1
ATOM 868 C C . LYS A 1 112 ? -25.578 -21.031 -15.266 1 96.88 112 LYS A C 1
ATOM 870 O O . LYS A 1 112 ? -25.984 -22.188 -15.227 1 96.88 112 LYS A O 1
ATOM 875 N N . CYS A 1 113 ? -24.375 -20.719 -15.125 1 97.69 113 CYS A N 1
ATOM 876 C CA . CYS A 1 113 ? -23.391 -21.75 -14.875 1 97.69 113 CYS A CA 1
ATOM 877 C C . CYS A 1 113 ? -23.703 -22.5 -13.586 1 97.69 113 CYS A C 1
ATOM 879 O O . CYS A 1 113 ? -24.062 -21.891 -12.578 1 97.69 113 CYS A O 1
ATOM 881 N N . ILE A 1 114 ? -23.484 -23.781 -13.586 1 97.75 114 ILE A N 1
ATOM 882 C CA . ILE A 1 114 ? -23.797 -24.625 -12.438 1 97.75 114 ILE A CA 1
ATOM 883 C C . ILE A 1 114 ? -22.984 -24.172 -11.227 1 97.75 114 ILE A C 1
ATOM 885 O O . ILE A 1 114 ? -23.453 -24.25 -10.094 1 97.75 114 ILE A O 1
ATOM 889 N N . THR A 1 115 ? -21.797 -23.688 -11.43 1 96.56 115 THR A N 1
ATOM 890 C CA . THR A 1 115 ? -20.938 -23.312 -10.32 1 96.56 115 THR A CA 1
ATOM 891 C C . THR A 1 115 ? -21.469 -22.062 -9.625 1 96.56 115 THR A C 1
ATOM 893 O O . THR A 1 115 ? -21.062 -21.75 -8.5 1 96.56 115 THR A O 1
ATOM 896 N N . ASN A 1 116 ? -22.312 -21.297 -10.242 1 96.5 116 ASN A N 1
ATOM 897 C CA . ASN A 1 116 ? -22.922 -20.125 -9.648 1 96.5 116 ASN A CA 1
ATOM 898 C C . ASN A 1 116 ? -24.219 -20.469 -8.914 1 96.5 116 ASN A C 1
ATOM 900 O O . ASN A 1 116 ? -24.75 -19.641 -8.172 1 96.5 116 ASN A O 1
ATOM 904 N N . ASN A 1 117 ? -24.672 -21.578 -9.117 1 96.81 117 ASN A N 1
ATOM 905 C CA . ASN A 1 117 ? -26 -21.938 -8.617 1 96.81 117 ASN A CA 1
ATOM 906 C C . ASN A 1 117 ? -25.938 -23.109 -7.652 1 96.81 117 ASN A C 1
ATOM 908 O O . ASN A 1 117 ? -26.906 -23.406 -6.957 1 96.81 117 ASN A O 1
ATOM 912 N N . GLU A 1 118 ? -24.859 -23.828 -7.625 1 96.69 118 GLU A N 1
ATOM 913 C CA . GLU A 1 118 ? -24.594 -24.938 -6.723 1 96.69 118 GLU A CA 1
ATOM 914 C C . GLU A 1 118 ? -23.234 -24.766 -6.039 1 96.69 118 GLU A C 1
ATOM 916 O O . GLU A 1 118 ? -22.328 -24.141 -6.59 1 96.69 118 GLU A O 1
ATOM 921 N N . PRO A 1 119 ? -23.125 -25.328 -4.789 1 95.38 119 PRO A N 1
ATOM 922 C CA . PRO A 1 119 ? -21.859 -25.234 -4.066 1 95.38 119 PRO A CA 1
ATOM 923 C C . PRO A 1 119 ? -20.797 -26.188 -4.613 1 95.38 119 PRO A C 1
ATOM 925 O O . PRO A 1 119 ? -20.688 -27.328 -4.16 1 95.38 119 PRO A O 1
ATOM 928 N N . MET A 1 120 ? -20.109 -25.75 -5.594 1 95.75 120 MET A N 1
ATOM 929 C CA . MET A 1 120 ? -19.031 -26.562 -6.172 1 95.75 120 MET A CA 1
ATOM 930 C C . MET A 1 120 ? -17.859 -25.688 -6.598 1 95.75 120 MET A C 1
ATOM 932 O O . MET A 1 120 ? -18.016 -24.469 -6.773 1 95.75 120 MET A O 1
ATOM 936 N N . GLU A 1 121 ? -16.812 -26.312 -6.785 1 96.44 121 GLU A N 1
ATOM 937 C CA . GLU A 1 121 ? -15.578 -25.609 -7.145 1 96.44 121 GLU A CA 1
ATOM 938 C C . GLU A 1 121 ? -15.578 -25.234 -8.625 1 96.44 121 GLU A C 1
ATOM 940 O O . GLU A 1 121 ? -15.984 -26.031 -9.477 1 96.44 121 GLU A O 1
ATOM 945 N N . THR A 1 122 ? -15.156 -24.031 -8.867 1 97.38 122 THR A N 1
ATOM 946 C CA . THR A 1 122 ? -15.008 -23.625 -10.258 1 97.38 122 THR A CA 1
ATOM 947 C C . THR A 1 122 ? -13.758 -24.234 -10.875 1 97.38 122 THR A C 1
ATOM 949 O O . THR A 1 122 ? -12.781 -24.5 -10.18 1 97.38 122 THR A O 1
ATOM 952 N N . ILE A 1 123 ? -13.859 -24.578 -12.141 1 97.5 123 ILE A N 1
ATOM 953 C CA . ILE A 1 123 ? -12.719 -25.062 -12.906 1 97.5 123 ILE A CA 1
ATOM 954 C C . ILE A 1 123 ? -12.656 -24.328 -14.242 1 97.5 123 ILE A C 1
ATOM 956 O O . ILE A 1 123 ? -13.633 -24.297 -14.992 1 97.5 123 ILE A O 1
ATOM 960 N N . PHE A 1 124 ? -11.5 -23.797 -14.422 1 97.31 124 PHE A N 1
ATOM 961 C CA . PHE A 1 124 ? -11.289 -23.125 -15.695 1 97.31 124 PHE A CA 1
ATOM 962 C C . PHE A 1 124 ? -10.039 -23.656 -16.391 1 97.31 124 PHE A C 1
ATOM 964 O O . PHE A 1 124 ? -9.023 -23.906 -15.75 1 97.31 124 PHE A O 1
ATOM 971 N N . ASN A 1 125 ? -10.188 -23.844 -17.672 1 97.25 125 ASN A N 1
ATOM 972 C CA . ASN A 1 125 ? -9.031 -24.172 -18.5 1 97.25 125 ASN A CA 1
ATOM 973 C C . ASN A 1 125 ? -8.445 -22.938 -19.156 1 97.25 125 ASN A C 1
ATOM 975 O O . ASN A 1 125 ? -9.188 -22.094 -19.688 1 97.25 125 ASN A O 1
ATOM 979 N N . VAL A 1 126 ? -7.18 -22.828 -19.047 1 95.38 126 VAL A N 1
ATOM 980 C CA . VAL A 1 126 ? -6.512 -21.719 -19.734 1 95.38 126 VAL A CA 1
ATOM 981 C C . VAL A 1 126 ? -6.258 -22.094 -21.188 1 95.38 126 VAL A C 1
ATOM 983 O O . VAL A 1 126 ? -5.363 -22.891 -21.484 1 95.38 126 VAL A O 1
ATOM 986 N N . MET A 1 127 ? -6.988 -21.453 -22.062 1 93.44 127 MET A N 1
ATOM 987 C CA . MET A 1 127 ? -6.992 -21.844 -23.469 1 93.44 127 MET A CA 1
ATOM 988 C C . MET A 1 127 ? -5.824 -21.203 -24.219 1 93.44 127 MET A C 1
ATOM 990 O O . MET A 1 127 ? -5.25 -21.812 -25.125 1 93.44 127 MET A O 1
ATOM 994 N N . ASP A 1 128 ? -5.559 -19.984 -23.875 1 89.88 128 ASP A N 1
ATOM 995 C CA . ASP A 1 128 ? -4.523 -19.188 -24.516 1 89.88 128 ASP A CA 1
ATOM 996 C C . ASP A 1 128 ? -3.799 -18.297 -23.516 1 89.88 128 ASP A C 1
ATOM 998 O O . ASP A 1 128 ? -4.293 -17.234 -23.141 1 89.88 128 ASP A O 1
ATOM 1002 N N . LYS A 1 129 ? -2.688 -18.703 -23.141 1 83.56 129 LYS A N 1
ATOM 1003 C CA . LYS A 1 129 ? -1.931 -17.984 -22.125 1 83.56 129 LYS A CA 1
ATOM 1004 C C . LYS A 1 129 ? -1.466 -16.625 -22.641 1 83.56 129 LYS A C 1
ATOM 1006 O O . LYS A 1 129 ? -1.443 -15.648 -21.891 1 83.56 129 LYS A O 1
ATOM 1011 N N . GLU A 1 130 ? -1.162 -16.562 -23.922 1 84.31 130 GLU A N 1
ATOM 1012 C CA . GLU A 1 130 ? -0.678 -15.32 -24.531 1 84.31 130 GLU A CA 1
ATOM 1013 C C . GLU A 1 130 ? -1.778 -14.266 -24.578 1 84.31 130 GLU A C 1
ATOM 1015 O O . GLU A 1 130 ? -1.537 -13.094 -24.281 1 84.31 130 GLU A O 1
ATOM 1020 N N . ASN A 1 131 ? -2.984 -14.766 -24.844 1 88.38 131 ASN A N 1
ATOM 1021 C CA . ASN A 1 131 ? -4.086 -13.828 -25 1 88.38 131 ASN A CA 1
ATOM 1022 C C . ASN A 1 131 ? -4.957 -13.766 -23.75 1 88.38 131 ASN A C 1
ATOM 1024 O O . ASN A 1 131 ? -5.875 -12.945 -23.672 1 88.38 131 ASN A O 1
ATOM 1028 N N . GLY A 1 132 ? -4.703 -14.594 -22.828 1 89.62 132 GLY A N 1
ATOM 1029 C CA . GLY A 1 132 ? -5.367 -14.539 -21.531 1 89.62 132 GLY A CA 1
ATOM 1030 C C . GLY A 1 132 ? -6.812 -15 -21.594 1 89.62 132 GLY A C 1
ATOM 1031 O O . GLY A 1 132 ? -7.688 -14.398 -20.969 1 89.62 132 GLY A O 1
ATOM 1032 N N . ILE A 1 133 ? -7.043 -16 -22.391 1 94.56 133 ILE A N 1
ATOM 1033 C CA . ILE A 1 133 ? -8.406 -16.516 -22.5 1 94.56 133 ILE A CA 1
ATOM 1034 C C . ILE A 1 133 ? -8.57 -17.75 -21.625 1 94.56 133 ILE A C 1
ATOM 1036 O O . ILE A 1 133 ? -7.773 -18.688 -21.719 1 94.56 133 ILE A O 1
ATOM 1040 N N . VAL A 1 134 ? -9.633 -17.766 -20.859 1 96.38 134 VAL A N 1
ATOM 1041 C CA . VAL A 1 134 ? -9.961 -18.922 -20.031 1 96.38 134 VAL A CA 1
ATOM 1042 C C . VAL A 1 134 ? -11.383 -19.391 -20.328 1 96.38 134 VAL A C 1
ATOM 1044 O O . VAL A 1 134 ? -12.234 -18.594 -20.734 1 96.38 134 VAL A O 1
ATOM 1047 N N . LYS A 1 135 ? -11.492 -20.719 -20.156 1 97.62 135 LYS A N 1
ATOM 1048 C CA . LYS A 1 135 ? -12.773 -21.344 -20.453 1 97.62 135 LYS A CA 1
ATOM 1049 C C . LYS A 1 135 ? -13.289 -22.156 -19.266 1 97.62 135 LYS A C 1
ATOM 1051 O O . LYS A 1 135 ? -12.555 -22.953 -18.688 1 97.62 135 LYS A O 1
ATOM 1056 N N . CYS A 1 136 ? -14.562 -21.875 -19.016 1 98.12 136 CYS A N 1
ATOM 1057 C CA . CYS A 1 136 ? -15.188 -22.609 -17.922 1 98.12 136 CYS A CA 1
ATOM 1058 C C . CYS A 1 136 ? -15.336 -24.094 -18.281 1 98.12 136 CYS A C 1
ATOM 1060 O O . CYS A 1 136 ? -15.836 -24.422 -19.359 1 98.12 136 CYS A O 1
ATOM 1062 N N . HIS A 1 137 ? -14.992 -24.953 -17.375 1 97.75 137 HIS A N 1
ATOM 1063 C CA . HIS A 1 137 ? -15.031 -26.406 -17.578 1 97.75 137 HIS A CA 1
ATOM 1064 C C . HIS A 1 137 ? -16.469 -26.906 -17.703 1 97.75 137 HIS A C 1
ATOM 1066 O O . HIS A 1 137 ? -16.734 -27.875 -18.406 1 97.75 137 HIS A O 1
ATOM 1072 N N . TYR A 1 138 ? -17.344 -26.234 -17.078 1 97.69 138 TYR A N 1
ATOM 1073 C CA . TYR A 1 138 ? -18.703 -26.75 -16.938 1 97.69 138 TYR A CA 1
ATOM 1074 C C . TYR A 1 138 ? -19.594 -26.188 -18.047 1 97.69 138 TYR A C 1
ATOM 1076 O O . TYR A 1 138 ? -20.344 -26.938 -18.688 1 97.69 138 TYR A O 1
ATOM 1084 N N . CYS A 1 139 ? -19.484 -24.891 -18.328 1 98 139 CYS A N 1
ATOM 1085 C CA . CYS A 1 139 ? -20.422 -24.297 -19.281 1 98 139 CYS A CA 1
ATOM 1086 C C . CYS A 1 139 ? -19.703 -23.859 -20.547 1 98 139 CYS A C 1
ATOM 1088 O O . CYS A 1 139 ? -20.344 -23.359 -21.484 1 98 139 CYS A O 1
ATOM 1090 N N . ASP A 1 140 ? -18.438 -23.891 -20.609 1 97.06 140 ASP A N 1
ATOM 1091 C CA . ASP A 1 140 ? -17.594 -23.609 -21.766 1 97.06 140 ASP A CA 1
ATOM 1092 C C . ASP A 1 140 ? -17.578 -22.125 -22.094 1 97.06 140 ASP A C 1
ATOM 1094 O O . ASP A 1 140 ? -17.156 -21.719 -23.172 1 97.06 140 ASP A O 1
ATOM 1098 N N . LYS A 1 141 ? -18.016 -21.359 -21.094 1 96.62 141 LYS A N 1
ATOM 1099 C CA . LYS A 1 141 ? -17.922 -19.922 -21.281 1 96.62 141 LYS A CA 1
ATOM 1100 C C . LYS A 1 141 ? -16.484 -19.453 -21.281 1 96.62 141 LYS A C 1
ATOM 1102 O O . LYS A 1 141 ? -15.695 -19.844 -20.406 1 96.62 141 LYS A O 1
ATOM 1107 N N . GLU A 1 142 ? -16.172 -18.594 -22.312 1 96.25 142 GLU A N 1
ATOM 1108 C CA . GLU A 1 142 ? -14.836 -18 -22.375 1 96.25 142 GLU A CA 1
ATOM 1109 C C . GLU A 1 142 ? -14.812 -16.625 -21.734 1 96.25 142 GLU A C 1
ATOM 1111 O O . GLU A 1 142 ? -15.797 -15.883 -21.797 1 96.25 142 GLU A O 1
ATOM 1116 N N . GLN A 1 143 ? -13.75 -16.375 -21.078 1 95.12 143 GLN A N 1
ATOM 1117 C CA . GLN A 1 143 ? -13.508 -15.078 -20.453 1 95.12 143 GLN A CA 1
ATOM 1118 C C . GLN A 1 143 ? -12.047 -14.664 -20.578 1 95.12 143 GLN A C 1
ATOM 1120 O O . GLN A 1 143 ? -11.164 -15.523 -20.703 1 95.12 14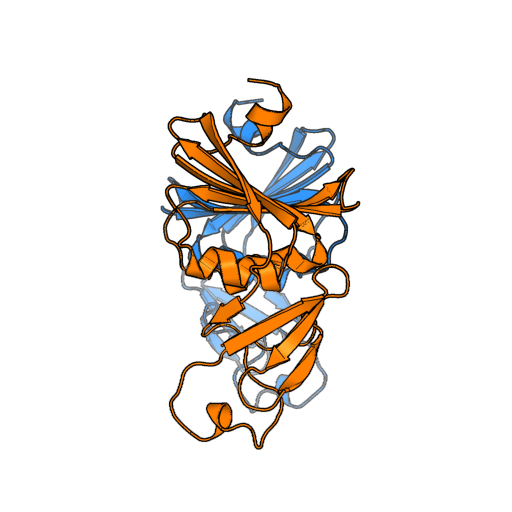3 GLN A O 1
ATOM 1125 N N . HIS A 1 144 ? -11.883 -13.359 -20.672 1 94.44 144 HIS A N 1
ATOM 1126 C CA . HIS A 1 144 ? -10.508 -12.867 -20.641 1 94.44 144 HIS A CA 1
ATOM 1127 C C . HIS A 1 144 ? -9.992 -12.781 -19.219 1 94.44 144 HIS A C 1
ATOM 1129 O O . HIS A 1 144 ? -10.711 -12.328 -18.312 1 94.44 144 HIS A O 1
ATOM 1135 N N . ILE A 1 145 ? -8.781 -13.102 -18.984 1 91.19 145 ILE A N 1
ATOM 1136 C CA . ILE A 1 145 ? -8.188 -13.242 -17.656 1 91.19 145 ILE A CA 1
ATOM 1137 C C . ILE A 1 145 ? -8.195 -11.891 -16.953 1 91.19 145 ILE A C 1
ATOM 1139 O O . ILE A 1 145 ? -8.297 -11.828 -15.719 1 91.19 145 ILE A O 1
ATOM 1143 N N . ASP A 1 146 ? -8.18 -10.789 -17.672 1 88.12 146 ASP A N 1
ATOM 1144 C CA . ASP A 1 146 ? -8.164 -9.453 -17.094 1 88.12 146 ASP A CA 1
ATOM 1145 C C . ASP A 1 146 ? -9.547 -9.047 -16.594 1 88.12 146 ASP A C 1
ATOM 1147 O O . ASP A 1 146 ? -9.68 -8.07 -15.852 1 88.12 146 ASP A O 1
ATOM 1151 N N . LYS A 1 147 ? -10.539 -9.805 -16.922 1 90.44 147 LYS A N 1
ATOM 1152 C CA . LYS A 1 147 ? -11.906 -9.422 -16.594 1 90.44 147 LYS A CA 1
ATOM 1153 C C . LYS A 1 147 ? -12.531 -10.406 -15.602 1 90.44 147 LYS A C 1
ATOM 1155 O O . LYS A 1 147 ? -13.727 -10.328 -15.312 1 90.44 147 LYS A O 1
ATOM 1160 N N . VAL A 1 148 ? -11.688 -11.266 -15.203 1 92.19 148 VAL A N 1
ATOM 1161 C CA . VAL A 1 148 ? -12.258 -12.289 -14.336 1 92.19 148 VAL A CA 1
ATOM 1162 C C . VAL A 1 148 ? -12.352 -11.758 -12.906 1 92.19 148 VAL A C 1
ATOM 1164 O O . VAL A 1 148 ? -11.617 -10.852 -12.523 1 92.19 148 VAL A O 1
ATOM 1167 N N . GLU A 1 149 ? -13.328 -12.328 -12.234 1 93 149 GLU A N 1
ATOM 1168 C CA . GLU A 1 149 ? -13.461 -12.102 -10.797 1 93 149 GLU A CA 1
ATOM 1169 C C . GLU A 1 149 ? -12.891 -13.273 -10 1 93 149 GLU A C 1
ATOM 1171 O O . GLU A 1 149 ? -13.188 -14.43 -10.289 1 93 149 GLU A O 1
ATOM 1176 N N . LEU A 1 150 ? -12.039 -12.953 -9.062 1 92.69 150 LEU A N 1
ATOM 1177 C CA . LEU A 1 150 ? -11.469 -14.008 -8.227 1 92.69 150 LEU A CA 1
ATOM 1178 C C . LEU A 1 150 ? -12.422 -14.359 -7.082 1 92.69 150 LEU A C 1
ATOM 1180 O O . LEU A 1 150 ? -13.094 -13.477 -6.535 1 92.69 150 LEU A O 1
ATOM 1184 N N . ILE A 1 151 ? -12.43 -15.648 -6.777 1 90.44 151 ILE A N 1
ATOM 1185 C CA . ILE A 1 151 ? -13.273 -16.141 -5.691 1 90.44 151 ILE A CA 1
ATOM 1186 C C . ILE A 1 151 ? -12.594 -15.875 -4.352 1 90.44 151 ILE A C 1
ATOM 1188 O O . ILE A 1 151 ? -11.383 -16.062 -4.215 1 90.44 151 ILE A O 1
ATOM 1192 N N . MET B 1 1 ? 26.641 12.25 7.922 1 41.78 1 MET B N 1
ATOM 1193 C CA . MET B 1 1 ? 25.297 11.688 8.094 1 41.78 1 MET B CA 1
ATOM 1194 C C . MET B 1 1 ? 25.359 10.305 8.727 1 41.78 1 MET B C 1
ATOM 1196 O O . MET B 1 1 ? 26.125 9.445 8.281 1 41.78 1 MET B O 1
ATOM 1200 N N . SER B 1 2 ? 24.656 10.234 9.836 1 44.88 2 SER B N 1
ATOM 1201 C CA . SER B 1 2 ? 24.656 8.992 10.602 1 44.88 2 SER B CA 1
ATOM 1202 C C . SER B 1 2 ? 24.094 7.836 9.781 1 44.88 2 SER B C 1
ATOM 1204 O O . SER B 1 2 ? 23.438 8.055 8.758 1 44.88 2 SER B O 1
ATOM 1206 N N . LYS B 1 3 ? 24.516 6.578 10.242 1 46.97 3 LYS B N 1
ATOM 1207 C CA . LYS B 1 3 ? 24.016 5.367 9.602 1 46.97 3 LYS B CA 1
ATOM 1208 C C . LYS B 1 3 ? 22.5 5.398 9.461 1 46.97 3 LYS B C 1
ATOM 1210 O O . LYS B 1 3 ? 21.953 4.996 8.43 1 46.97 3 LYS B O 1
ATOM 1215 N N . LYS B 1 4 ? 21.781 5.852 10.469 1 48.47 4 LYS B N 1
ATOM 1216 C CA . LYS B 1 4 ? 20.328 5.98 10.547 1 48.47 4 LYS B CA 1
ATOM 1217 C C . LYS B 1 4 ? 19.797 6.902 9.453 1 48.47 4 LYS B C 1
ATOM 1219 O O . LYS B 1 4 ? 18.766 6.609 8.836 1 48.47 4 LYS B O 1
ATOM 1224 N N . GLU B 1 5 ? 20.469 8.008 9.312 1 44.94 5 GLU B N 1
ATOM 1225 C CA . GLU B 1 5 ? 20.062 8.977 8.297 1 44.94 5 GLU B CA 1
ATOM 1226 C C . GLU B 1 5 ? 20.172 8.383 6.891 1 44.94 5 GLU B C 1
ATOM 1228 O O . GLU B 1 5 ? 19.344 8.656 6.023 1 44.94 5 GLU B O 1
ATOM 1233 N N . ARG B 1 6 ? 21.062 7.574 6.762 1 48.25 6 ARG B N 1
ATOM 1234 C CA . ARG B 1 6 ? 21.312 6.984 5.453 1 48.25 6 ARG B CA 1
ATOM 1235 C C . ARG B 1 6 ? 20.234 5.969 5.09 1 48.25 6 ARG B C 1
ATOM 1237 O O . ARG B 1 6 ? 19.844 5.863 3.924 1 48.25 6 ARG B O 1
ATOM 1244 N N . LEU B 1 7 ? 19.797 5.363 6.176 1 51.97 7 LEU B N 1
ATOM 1245 C CA . LEU B 1 7 ? 18.781 4.34 5.949 1 51.97 7 LEU B CA 1
ATOM 1246 C C . LEU B 1 7 ? 17.469 4.965 5.484 1 51.97 7 LEU B C 1
ATOM 1248 O O . LEU B 1 7 ? 16.766 4.398 4.637 1 51.97 7 LEU B O 1
ATOM 1252 N N . VAL B 1 8 ? 17.312 6.25 6.008 1 52.25 8 VAL B N 1
ATOM 1253 C CA . VAL B 1 8 ? 16.094 6.953 5.637 1 52.25 8 VAL B CA 1
ATOM 1254 C C . VAL B 1 8 ? 16.219 7.5 4.215 1 52.25 8 VAL B C 1
ATOM 1256 O O . VAL B 1 8 ? 15.281 7.422 3.426 1 52.25 8 VAL B O 1
ATOM 1259 N N . ALA B 1 9 ? 17.484 7.961 3.838 1 56.84 9 ALA B N 1
ATOM 1260 C CA . ALA B 1 9 ? 17.703 8.695 2.596 1 56.84 9 ALA B CA 1
ATOM 1261 C C . ALA B 1 9 ? 17.906 7.734 1.424 1 56.84 9 ALA B C 1
ATOM 1263 O O . ALA B 1 9 ? 19.031 7.316 1.143 1 56.84 9 ALA B O 1
ATOM 1264 N N . ALA B 1 10 ? 16.922 6.977 1.146 1 70.94 10 ALA B N 1
ATOM 1265 C CA . ALA B 1 10 ? 17.125 6.109 -0.01 1 70.94 10 ALA B CA 1
ATOM 1266 C C . ALA B 1 10 ? 16.609 6.766 -1.288 1 70.94 10 ALA B C 1
ATOM 1268 O O . ALA B 1 10 ? 16.656 6.164 -2.363 1 70.94 10 ALA B O 1
ATOM 1269 N N . ILE B 1 11 ? 16.188 8.141 -1.153 1 90.62 11 ILE B N 1
ATOM 1270 C CA . ILE B 1 11 ? 15.734 8.82 -2.359 1 90.62 11 ILE B CA 1
ATOM 1271 C C . ILE B 1 11 ? 16.516 10.117 -2.549 1 90.62 11 ILE B C 1
ATOM 1273 O O . ILE B 1 11 ? 17.016 10.695 -1.583 1 90.62 11 ILE B O 1
ATOM 1277 N N . GLU B 1 12 ? 16.719 10.594 -3.73 1 94.44 12 GLU B N 1
ATOM 1278 C CA . GLU B 1 12 ? 17.484 11.797 -4.043 1 94.44 12 GLU B CA 1
ATOM 1279 C C . GLU B 1 12 ? 16.719 13.055 -3.623 1 94.44 12 GLU B C 1
ATOM 1281 O O . GLU B 1 12 ? 17.281 13.914 -2.932 1 94.44 12 GLU B O 1
ATOM 1286 N N . ASN B 1 13 ? 15.516 13.219 -4.109 1 96.62 13 ASN B N 1
ATOM 1287 C CA . ASN B 1 13 ? 14.641 14.344 -3.793 1 96.62 13 ASN B CA 1
ATOM 1288 C C . ASN B 1 13 ? 13.227 13.875 -3.461 1 96.62 13 ASN B C 1
ATOM 1290 O O . ASN B 1 13 ? 12.719 12.945 -4.086 1 96.62 13 ASN B O 1
ATOM 1294 N N . GLY B 1 14 ? 12.695 14.398 -2.412 1 97.44 14 GLY B N 1
ATOM 1295 C CA . GLY B 1 14 ? 11.312 14.07 -2.094 1 97.44 14 GLY B CA 1
ATOM 1296 C C . GLY B 1 14 ? 11.016 14.125 -0.609 1 97.44 14 GLY B C 1
ATOM 1297 O O . GLY B 1 14 ? 11.57 14.953 0.112 1 97.44 14 GLY B O 1
ATOM 1298 N N . SER B 1 15 ? 10.07 13.375 -0.166 1 97.75 15 SER B N 1
ATOM 1299 C CA . SER B 1 15 ? 9.609 13.383 1.217 1 97.75 15 SER B CA 1
ATOM 1300 C C . SER B 1 15 ? 9.625 11.977 1.812 1 97.75 15 SER B C 1
ATOM 1302 O O . SER B 1 15 ? 9.281 11.008 1.134 1 97.75 15 SER B O 1
ATOM 1304 N N . VAL B 1 16 ? 9.977 11.867 3.043 1 97.19 16 VAL B N 1
ATOM 1305 C CA . VAL B 1 16 ? 9.898 10.625 3.805 1 97.19 16 VAL B CA 1
ATOM 1306 C C . VAL B 1 16 ? 9.039 10.836 5.051 1 97.19 16 VAL B C 1
ATOM 1308 O O . VAL B 1 16 ? 9.281 11.758 5.832 1 97.19 16 VAL B O 1
ATOM 1311 N N . ILE B 1 17 ? 7.996 10.102 5.137 1 97.12 17 ILE B N 1
ATOM 1312 C CA . ILE B 1 17 ? 7.176 10.078 6.34 1 97.12 17 ILE B CA 1
ATOM 1313 C C . ILE B 1 17 ? 7.559 8.883 7.207 1 97.12 17 ILE B C 1
ATOM 1315 O O . ILE B 1 17 ? 7.344 7.734 6.816 1 97.12 17 ILE B O 1
ATOM 1319 N N . ASP B 1 18 ? 8.102 9.148 8.367 1 95.19 18 ASP B N 1
ATOM 1320 C CA . ASP B 1 18 ? 8.625 8.125 9.266 1 95.19 18 ASP B CA 1
ATOM 1321 C C . ASP B 1 18 ? 7.828 8.07 10.562 1 95.19 18 ASP B C 1
ATOM 1323 O O . ASP B 1 18 ? 7.051 8.984 10.859 1 95.19 18 ASP B O 1
ATOM 1327 N N . HIS B 1 19 ? 7.91 6.938 11.242 1 95.19 19 HIS B N 1
ATOM 1328 C CA . HIS B 1 19 ? 7.285 6.723 12.539 1 95.19 19 HIS B CA 1
ATOM 1329 C C . HIS B 1 19 ? 5.762 6.719 12.422 1 95.19 19 HIS B C 1
ATOM 1331 O O . HIS B 1 19 ? 5.07 7.238 13.305 1 95.19 19 HIS B O 1
ATOM 1337 N N . ILE B 1 20 ? 5.305 6.27 11.336 1 96.88 20 ILE B N 1
ATOM 1338 C CA . ILE B 1 20 ? 3.867 6.055 11.219 1 96.88 20 ILE B CA 1
ATOM 1339 C C . ILE B 1 20 ? 3.457 4.84 12.047 1 96.88 20 ILE B C 1
ATOM 1341 O O . ILE B 1 20 ? 4.043 3.764 11.914 1 96.88 20 ILE B O 1
ATOM 1345 N N . PRO B 1 21 ? 2.461 5.043 12.977 1 95.25 21 PRO B N 1
ATOM 1346 C CA . PRO B 1 21 ? 1.962 3.789 13.547 1 95.25 21 PRO B CA 1
ATOM 1347 C C . PRO B 1 21 ? 1.592 2.762 12.484 1 95.25 21 PRO B C 1
ATOM 1349 O O . PRO B 1 21 ? 0.895 3.09 11.523 1 95.25 21 PRO B O 1
ATOM 1352 N N . ALA B 1 22 ? 2.057 1.525 12.609 1 95.94 22 ALA B N 1
ATOM 1353 C CA . ALA B 1 22 ? 1.95 0.517 11.555 1 95.94 22 ALA B CA 1
ATOM 1354 C C . ALA B 1 22 ? 0.508 0.375 11.078 1 95.94 22 ALA B C 1
ATOM 1356 O O . ALA B 1 22 ? 0.253 0.295 9.867 1 95.94 22 ALA B O 1
ATOM 1357 N N . GLU B 1 23 ? -0.448 0.386 11.984 1 94.44 23 GLU B N 1
ATOM 1358 C CA . GLU B 1 23 ? -1.854 0.145 11.672 1 94.44 23 GLU B CA 1
ATOM 1359 C C . GLU B 1 23 ? -2.453 1.314 10.898 1 94.44 23 GLU B C 1
ATOM 1361 O O . GLU B 1 23 ? -3.549 1.201 10.344 1 94.44 23 GLU B O 1
ATOM 1366 N N . LYS B 1 24 ? -1.697 2.432 10.758 1 95.31 24 LYS B N 1
ATOM 1367 C CA . LYS B 1 24 ? -2.201 3.627 10.086 1 95.31 24 LYS B CA 1
ATOM 1368 C C . LYS B 1 24 ? -1.521 3.826 8.734 1 95.31 24 LYS B C 1
ATOM 1370 O O . LYS B 1 24 ? -1.875 4.742 7.984 1 95.31 24 LYS B O 1
ATOM 1375 N N . THR B 1 25 ? -0.626 3.002 8.414 1 97.31 25 THR B N 1
ATOM 1376 C CA . THR B 1 25 ? 0.199 3.188 7.227 1 97.31 25 THR B CA 1
ATOM 1377 C C . THR B 1 25 ? -0.671 3.318 5.98 1 97.31 25 THR B C 1
ATOM 1379 O O . THR B 1 25 ? -0.518 4.266 5.207 1 97.31 25 THR B O 1
ATOM 1382 N N . PHE B 1 26 ? -1.634 2.469 5.852 1 96.5 26 PHE B N 1
ATOM 1383 C CA . PHE B 1 26 ? -2.441 2.498 4.641 1 96.5 26 PHE B CA 1
ATOM 1384 C C . PHE B 1 26 ? -3.441 3.648 4.684 1 96.5 26 PHE B C 1
ATOM 1386 O O . PHE B 1 26 ? -3.828 4.18 3.639 1 96.5 26 PHE B O 1
ATOM 1393 N N . GLN B 1 27 ? -3.824 4 5.816 1 95.25 27 GLN B N 1
ATOM 1394 C CA . GLN B 1 27 ? -4.66 5.195 5.914 1 95.25 27 GLN B CA 1
ATOM 1395 C C . GLN B 1 27 ? -3.924 6.422 5.391 1 95.25 27 GLN B C 1
ATOM 1397 O O . GLN B 1 27 ? -4.516 7.262 4.703 1 95.25 27 GLN B O 1
ATOM 1402 N N . VAL B 1 28 ? -2.672 6.496 5.707 1 97.38 28 VAL B N 1
ATOM 1403 C CA . VAL B 1 28 ? -1.844 7.602 5.242 1 97.38 28 VAL B CA 1
ATOM 1404 C C . VAL B 1 28 ? -1.694 7.531 3.723 1 97.38 28 VAL B C 1
ATOM 1406 O O . VAL B 1 28 ? -1.831 8.547 3.033 1 97.38 28 VAL B O 1
ATOM 1409 N N . VAL B 1 29 ? -1.48 6.371 3.225 1 97.88 29 VAL B N 1
ATOM 1410 C CA . VAL B 1 29 ? -1.347 6.152 1.788 1 97.88 29 VAL B CA 1
ATOM 1411 C C . VAL B 1 29 ? -2.598 6.656 1.07 1 97.88 29 VAL B C 1
ATOM 1413 O O . VAL B 1 29 ? -2.5 7.391 0.085 1 97.88 29 VAL B O 1
ATOM 1416 N N . ASN B 1 30 ? -3.707 6.266 1.607 1 95.88 30 ASN B N 1
ATOM 1417 C CA . ASN B 1 30 ? -4.98 6.641 0.998 1 95.88 30 ASN B CA 1
ATOM 1418 C C . ASN B 1 30 ? -5.238 8.141 1.115 1 95.88 30 ASN B C 1
ATOM 1420 O O . ASN B 1 30 ? -5.68 8.773 0.156 1 95.88 30 ASN B O 1
ATOM 1424 N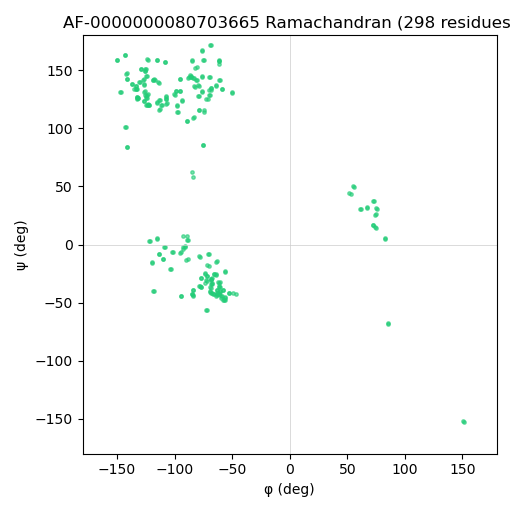 N . LEU B 1 31 ? -4.938 8.648 2.227 1 95.88 31 LEU B N 1
ATOM 1425 C CA . LEU B 1 31 ? -5.156 10.062 2.494 1 95.88 31 LEU B CA 1
ATOM 1426 C C . LEU B 1 31 ? -4.387 10.93 1.502 1 95.88 31 LEU B C 1
ATOM 1428 O O . LEU B 1 31 ? -4.938 11.883 0.952 1 95.88 31 LEU B O 1
ATOM 1432 N N . LEU B 1 32 ? -3.158 10.562 1.264 1 97.12 32 LEU B N 1
ATOM 1433 C CA . LEU B 1 32 ? -2.287 11.367 0.412 1 97.12 32 LEU B CA 1
ATOM 1434 C C . LEU B 1 32 ? -2.381 10.914 -1.042 1 97.12 32 LEU B C 1
ATOM 1436 O O . LEU B 1 32 ? -1.687 11.453 -1.908 1 97.12 32 LEU B O 1
ATOM 1440 N N . GLN B 1 33 ? -3.174 9.906 -1.285 1 96.62 33 GLN B N 1
ATOM 1441 C CA . GLN B 1 33 ? -3.438 9.375 -2.619 1 96.62 33 GLN B CA 1
ATOM 1442 C C . GLN B 1 33 ? -2.141 9 -3.326 1 96.62 33 GLN B C 1
ATOM 1444 O O . GLN B 1 33 ? -1.927 9.367 -4.484 1 96.62 33 GLN B O 1
ATOM 1449 N N . LEU B 1 34 ? -1.377 8.258 -2.613 1 97.12 34 LEU B N 1
ATOM 1450 C CA . LEU B 1 34 ? -0.047 7.949 -3.129 1 97.12 34 LEU B CA 1
ATOM 1451 C C . LEU B 1 34 ? -0.13 6.969 -4.297 1 97.12 34 LEU B C 1
ATOM 1453 O O . LEU B 1 34 ? 0.762 6.934 -5.145 1 97.12 34 LEU B O 1
ATOM 1457 N N . GLN B 1 35 ? -1.175 6.137 -4.348 1 94.88 35 GLN B N 1
ATOM 1458 C CA . GLN B 1 35 ? -1.368 5.164 -5.418 1 94.88 35 GLN B CA 1
ATOM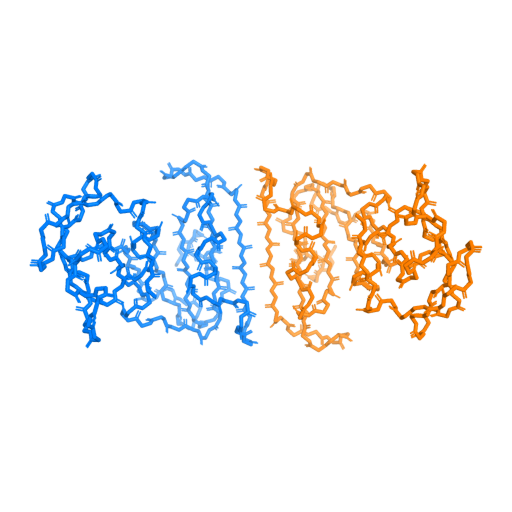 1459 C C . GLN B 1 35 ? -1.57 5.859 -6.762 1 94.88 35 GLN B C 1
ATOM 1461 O O . GLN B 1 35 ? -1.482 5.223 -7.816 1 94.88 35 GLN B O 1
ATOM 1466 N N . LYS B 1 36 ? -1.849 7.152 -6.746 1 95.88 36 LYS B N 1
ATOM 1467 C CA . LYS B 1 36 ? -2.133 7.895 -7.973 1 95.88 36 LYS B CA 1
ATOM 1468 C C . LYS B 1 36 ? -0.875 8.57 -8.508 1 95.88 36 LYS B C 1
ATOM 1470 O O . LYS B 1 36 ? -0.884 9.117 -9.617 1 95.88 36 LYS B O 1
ATOM 1475 N N . LEU B 1 37 ? 0.143 8.516 -7.793 1 96.12 37 LEU B N 1
ATOM 1476 C CA . LEU B 1 37 ? 1.379 9.172 -8.203 1 96.12 37 LEU B CA 1
ATOM 1477 C C . LEU B 1 37 ? 2.07 8.383 -9.312 1 96.12 37 LEU B C 1
ATOM 1479 O O . LEU B 1 37 ? 1.835 7.18 -9.461 1 96.12 37 LEU B O 1
ATOM 1483 N N . VAL B 1 38 ? 2.945 9.117 -10.047 1 95 38 VAL B N 1
ATOM 1484 C CA . VAL B 1 38 ? 3.672 8.469 -11.141 1 95 38 VAL B CA 1
ATOM 1485 C C . VAL B 1 38 ? 5.145 8.336 -10.766 1 95 38 VAL B C 1
ATOM 1487 O O . VAL B 1 38 ? 5.895 7.602 -11.414 1 95 38 VAL B O 1
ATOM 1490 N N . MET B 1 39 ? 5.566 9.039 -9.688 1 96.19 39 MET B N 1
ATOM 1491 C CA . MET B 1 39 ? 6.941 8.953 -9.211 1 96.19 39 MET B CA 1
ATOM 1492 C C . MET B 1 39 ? 7.129 7.758 -8.289 1 96.19 39 MET B C 1
ATOM 1494 O O . MET B 1 39 ? 6.156 7.234 -7.742 1 96.19 39 MET B O 1
ATOM 1498 N N . PRO B 1 40 ? 8.336 7.305 -8.148 1 96.06 40 PRO B N 1
ATOM 1499 C CA . PRO B 1 40 ? 8.602 6.16 -7.277 1 96.06 40 PRO B CA 1
ATOM 1500 C C . PRO B 1 40 ? 8.164 6.402 -5.832 1 96.06 40 PRO B C 1
ATOM 1502 O O . PRO B 1 40 ? 8.398 7.48 -5.285 1 96.06 40 PRO B O 1
ATOM 1505 N N . VAL B 1 41 ? 7.488 5.402 -5.297 1 97 41 VAL B N 1
ATOM 1506 C CA . VAL B 1 41 ? 7.047 5.41 -3.904 1 97 41 VAL B CA 1
ATOM 1507 C C . VAL B 1 41 ? 7.441 4.102 -3.229 1 97 41 VAL B C 1
ATOM 1509 O O . VAL B 1 41 ? 7.371 3.031 -3.84 1 97 41 VAL B O 1
ATOM 1512 N N . THR B 1 42 ? 7.898 4.156 -1.973 1 96.25 42 THR B N 1
ATOM 1513 C CA . THR B 1 42 ? 8.164 2.982 -1.15 1 96.25 42 THR B CA 1
ATOM 1514 C C . THR B 1 42 ? 7.387 3.051 0.16 1 96.25 42 THR B C 1
ATOM 1516 O O . THR B 1 42 ? 7.453 4.051 0.877 1 96.25 42 THR B O 1
ATOM 1519 N N . ILE B 1 43 ? 6.66 2.002 0.396 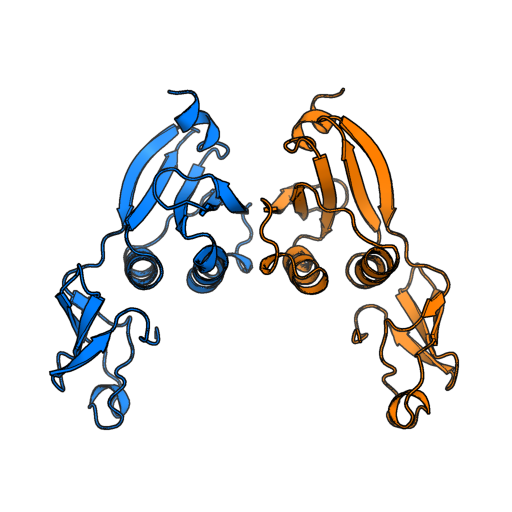1 97.06 43 ILE B N 1
ATOM 1520 C CA . ILE B 1 43 ? 5.895 1.876 1.632 1 97.06 43 ILE B CA 1
ATOM 1521 C C . ILE B 1 43 ? 6.43 0.706 2.453 1 97.06 43 ILE B C 1
ATOM 1523 O O . ILE B 1 43 ? 6.504 -0.423 1.964 1 97.06 43 ILE B O 1
ATOM 1527 N N . GLY B 1 44 ? 6.836 0.953 3.604 1 95.75 44 GLY B N 1
ATOM 1528 C CA . GLY B 1 44 ? 7.191 -0.068 4.574 1 95.75 44 GLY B CA 1
ATOM 1529 C C . GLY B 1 44 ? 6.336 -0.028 5.828 1 95.75 44 GLY B C 1
ATOM 1530 O O . GLY B 1 44 ? 5.992 1.051 6.316 1 95.75 44 GLY B O 1
ATOM 1531 N N . PHE B 1 45 ? 6.023 -1.218 6.309 1 96.62 45 PHE B N 1
ATOM 1532 C CA . PHE B 1 45 ? 5.273 -1.211 7.559 1 96.62 45 PHE B CA 1
ATOM 1533 C C . PHE B 1 45 ? 5.59 -2.451 8.383 1 96.62 45 PHE B C 1
ATOM 1535 O O . PHE B 1 45 ? 6.168 -3.414 7.875 1 96.62 45 PHE B O 1
ATOM 1542 N N . ASN B 1 46 ? 5.348 -2.395 9.656 1 96.5 46 ASN B N 1
ATOM 1543 C CA . ASN B 1 46 ? 5.586 -3.42 10.672 1 96.5 46 ASN B CA 1
ATOM 1544 C C . ASN B 1 46 ? 7.066 -3.533 11.016 1 96.5 46 ASN B C 1
ATOM 1546 O O . ASN B 1 46 ? 7.555 -4.621 11.32 1 96.5 46 ASN B O 1
ATOM 1550 N N . PHE B 1 47 ? 7.766 -2.469 10.938 1 93.94 47 PHE B N 1
ATOM 1551 C CA . PHE B 1 47 ? 9.148 -2.412 11.398 1 93.94 47 PHE B CA 1
ATOM 1552 C C . PHE B 1 47 ? 9.203 -2.074 12.883 1 93.94 47 PHE B C 1
ATOM 1554 O O . PHE B 1 47 ? 8.344 -1.35 13.398 1 93.94 47 PHE B O 1
ATOM 1561 N N . SER B 1 48 ? 10.141 -2.639 13.461 1 91 48 SER B N 1
ATOM 1562 C CA . SER B 1 48 ? 10.289 -2.336 14.883 1 91 48 SER B CA 1
ATOM 1563 C C . SER B 1 48 ? 10.617 -0.863 15.102 1 91 48 SER B C 1
ATOM 1565 O O . SER B 1 48 ? 11.391 -0.276 14.344 1 91 48 SER B O 1
ATOM 1567 N N . SER B 1 49 ? 9.938 -0.365 16.094 1 87.06 49 SER B N 1
ATOM 1568 C CA . SER B 1 49 ? 10.156 1.035 16.438 1 87.06 49 SER B CA 1
ATOM 1569 C C . SER B 1 49 ? 10.242 1.23 17.953 1 87.06 49 SER B C 1
ATOM 1571 O O . SER B 1 49 ? 9.43 0.685 18.688 1 87.06 49 SER B O 1
ATOM 1573 N N . LYS B 1 50 ? 11.172 2.041 18.312 1 83.44 50 LYS B N 1
ATOM 1574 C CA . LYS B 1 50 ? 11.273 2.398 19.719 1 83.44 50 LYS B CA 1
ATOM 1575 C C . LYS B 1 50 ? 10.141 3.334 20.141 1 83.44 50 LYS B C 1
ATOM 1577 O O . LYS B 1 50 ? 9.609 3.221 21.25 1 83.44 50 LYS B O 1
ATOM 1582 N N . MET B 1 51 ? 9.727 4.086 19.234 1 78.88 51 MET B N 1
ATOM 1583 C CA . MET B 1 51 ? 8.773 5.148 19.547 1 78.88 51 MET B CA 1
ATOM 1584 C C . MET B 1 51 ? 7.348 4.613 19.547 1 78.88 51 MET B C 1
ATOM 1586 O O . MET B 1 51 ? 6.566 4.926 20.453 1 78.88 51 MET B O 1
ATOM 1590 N N . VAL B 1 52 ? 7.023 3.795 18.547 1 84.88 52 VAL B N 1
ATOM 1591 C CA . VAL B 1 52 ? 5.617 3.445 18.391 1 84.88 52 VAL B CA 1
ATOM 1592 C C . VAL B 1 52 ? 5.449 1.93 18.469 1 84.88 52 VAL B C 1
ATOM 1594 O O . VAL B 1 52 ? 4.352 1.409 18.266 1 84.88 52 VAL B O 1
ATOM 1597 N N . GLY B 1 53 ? 6.539 1.136 18.719 1 86.62 53 GLY B N 1
ATOM 1598 C CA . GLY B 1 53 ? 6.504 -0.317 18.75 1 86.62 53 GLY B CA 1
ATOM 1599 C C . GLY B 1 53 ? 6.668 -0.953 17.375 1 86.62 53 GLY B C 1
ATOM 1600 O O . GLY B 1 53 ? 7.672 -1.615 17.109 1 86.62 53 GLY B O 1
ATOM 1601 N N . SER B 1 54 ? 5.633 -0.721 16.578 1 93.62 54 SER B N 1
ATOM 1602 C CA . SER B 1 54 ? 5.637 -1.135 15.188 1 93.62 54 SER B CA 1
ATOM 1603 C C . SER B 1 54 ? 5.309 0.036 14.258 1 93.62 54 SER B C 1
ATOM 1605 O O . SER B 1 54 ? 4.281 0.693 14.422 1 93.62 54 SER B O 1
ATOM 1607 N N . LYS B 1 55 ? 6.191 0.286 13.352 1 94.31 55 LYS B N 1
ATOM 1608 C CA . LYS B 1 55 ? 6.008 1.523 12.594 1 94.31 55 LYS B CA 1
ATOM 1609 C C . LYS B 1 55 ? 5.934 1.25 11.094 1 94.31 55 LYS B C 1
ATOM 1611 O O . LYS B 1 55 ? 6.367 0.195 10.633 1 94.31 55 LYS B O 1
ATOM 1616 N N . GLY B 1 56 ? 5.34 2.25 10.445 1 95.62 56 GLY B N 1
ATOM 1617 C CA . GLY B 1 56 ? 5.398 2.375 9 1 95.62 56 GLY B CA 1
ATOM 1618 C C . GLY B 1 56 ? 6.285 3.514 8.531 1 95.62 56 GLY B C 1
ATOM 1619 O O . GLY B 1 56 ? 6.645 4.391 9.32 1 95.62 56 GLY B O 1
ATOM 1620 N N . ILE B 1 57 ? 6.738 3.422 7.355 1 95.75 57 ILE B N 1
ATOM 1621 C CA . ILE B 1 57 ? 7.539 4.453 6.707 1 95.75 57 ILE B CA 1
ATOM 1622 C C . ILE B 1 57 ? 7.152 4.559 5.234 1 95.75 57 ILE B C 1
ATOM 1624 O O . ILE B 1 57 ? 6.891 3.547 4.582 1 95.75 57 ILE B O 1
ATOM 1628 N N . ILE B 1 58 ? 7.141 5.789 4.754 1 97.31 58 ILE B N 1
ATOM 1629 C CA . ILE B 1 58 ? 6.805 6.031 3.354 1 97.31 58 ILE B CA 1
ATOM 1630 C C . ILE B 1 58 ? 7.832 6.973 2.73 1 97.31 58 ILE B C 1
ATOM 1632 O O . ILE B 1 58 ? 8.172 8.008 3.312 1 97.31 58 ILE B O 1
ATOM 1636 N N . LYS B 1 59 ? 8.383 6.562 1.66 1 96.88 59 LYS B N 1
ATOM 1637 C CA . LYS B 1 59 ? 9.297 7.387 0.875 1 96.88 59 LYS B CA 1
ATOM 1638 C C . LYS B 1 59 ? 8.688 7.742 -0.48 1 96.88 59 LYS B C 1
ATOM 1640 O O . LYS B 1 59 ? 8.281 6.855 -1.232 1 96.88 59 LYS B O 1
ATOM 1645 N N . VAL B 1 60 ? 8.609 9.023 -0.78 1 97.56 60 VAL B N 1
ATOM 1646 C CA . VAL B 1 60 ? 8.031 9.477 -2.043 1 97.56 60 VAL B CA 1
ATOM 1647 C C . VAL B 1 60 ? 9.039 10.352 -2.785 1 97.56 60 VAL B C 1
ATOM 1649 O O . VAL B 1 60 ? 9.445 11.398 -2.285 1 97.56 60 VAL B O 1
ATOM 1652 N N . SER B 1 61 ? 9.383 9.891 -3.973 1 96.56 61 SER B N 1
ATOM 1653 C CA . SER B 1 61 ? 10.336 10.641 -4.777 1 96.56 61 SER B CA 1
ATOM 1654 C C . SER B 1 61 ? 9.688 11.867 -5.414 1 96.56 61 SER B C 1
ATOM 1656 O O . SER B 1 61 ? 8.555 11.789 -5.895 1 96.56 61 SER B O 1
ATOM 1658 N N . ASP B 1 62 ? 10.367 13.047 -5.285 1 97.12 62 ASP B N 1
ATOM 1659 C CA . ASP B 1 62 ? 10.055 14.281 -6 1 97.12 62 ASP B CA 1
ATOM 1660 C C . ASP B 1 62 ? 8.648 14.766 -5.656 1 97.12 62 ASP B C 1
ATOM 1662 O O . ASP B 1 62 ? 7.926 15.25 -6.531 1 97.12 62 ASP B O 1
ATOM 1666 N N . LYS B 1 63 ? 8.227 14.477 -4.484 1 97.25 63 LYS B N 1
ATOM 1667 C CA . LYS B 1 63 ? 6.949 14.953 -3.953 1 97.25 63 LYS B CA 1
ATOM 1668 C C . LYS B 1 63 ? 7.145 15.695 -2.631 1 97.25 63 LYS B C 1
ATOM 1670 O O . LYS B 1 63 ? 7.832 15.203 -1.734 1 97.25 63 LYS B O 1
ATOM 1675 N N . PHE B 1 64 ? 6.57 16.891 -2.639 1 97.56 64 PHE B N 1
ATOM 1676 C CA . PHE B 1 64 ? 6.531 17.703 -1.432 1 97.56 64 PHE B CA 1
ATOM 1677 C C . PHE B 1 64 ? 5.098 18.062 -1.068 1 97.56 64 PHE B C 1
ATOM 1679 O O . PHE B 1 64 ? 4.336 18.547 -1.914 1 97.56 64 PHE B O 1
ATOM 1686 N N . PHE B 1 65 ? 4.809 17.812 0.123 1 97.12 65 PHE B N 1
ATOM 1687 C CA . PHE B 1 65 ? 3.408 17.922 0.511 1 97.12 65 PHE B CA 1
ATOM 1688 C C . PHE B 1 65 ? 3.062 19.344 0.901 1 97.12 65 PHE B C 1
ATOM 1690 O O . PHE B 1 65 ? 3.873 20.047 1.519 1 97.12 65 PHE B O 1
ATOM 1697 N N . THR B 1 66 ? 1.857 19.75 0.572 1 95.94 66 THR B N 1
ATOM 1698 C CA . THR B 1 66 ? 1.353 21.078 0.924 1 95.94 66 THR B CA 1
ATOM 1699 C C . THR B 1 66 ? 0.969 21.141 2.4 1 95.94 66 THR B C 1
ATOM 1701 O O . THR B 1 66 ? 0.832 20.094 3.053 1 95.94 66 THR B O 1
ATOM 1704 N N . ASP B 1 67 ? 0.764 22.344 2.838 1 93.62 67 ASP B N 1
ATOM 1705 C CA . ASP B 1 67 ? 0.325 22.531 4.219 1 93.62 67 ASP B CA 1
ATOM 1706 C C . ASP B 1 67 ? -1.025 21.859 4.461 1 93.62 67 ASP B C 1
ATOM 1708 O O . ASP B 1 67 ? -1.282 21.344 5.551 1 93.62 67 ASP B O 1
ATOM 1712 N N . ASP B 1 68 ? -1.823 21.922 3.469 1 94.19 68 ASP B N 1
ATOM 1713 C CA . ASP B 1 68 ? -3.127 21.281 3.582 1 94.19 68 ASP B CA 1
ATOM 1714 C C . ASP B 1 68 ? -2.979 19.766 3.746 1 94.19 68 ASP B C 1
ATOM 1716 O O . ASP B 1 68 ? -3.607 19.172 4.621 1 94.19 68 ASP B O 1
ATOM 1720 N N . GLU B 1 69 ? -2.125 19.156 2.98 1 95.56 69 GLU B N 1
ATOM 1721 C CA . GLU B 1 69 ? -1.871 17.719 3.082 1 95.56 69 GLU B CA 1
ATOM 1722 C C . GLU B 1 69 ? -1.286 17.359 4.445 1 95.56 69 GLU B C 1
ATOM 1724 O O . GLU B 1 69 ? -1.673 16.359 5.047 1 95.56 69 GLU B O 1
ATOM 1729 N N . ILE B 1 70 ? -0.474 18.188 4.867 1 96.06 70 ILE B N 1
ATOM 1730 C CA . ILE B 1 70 ? 0.195 17.938 6.141 1 96.06 70 ILE B CA 1
ATOM 1731 C C . ILE B 1 70 ? -0.811 18.062 7.281 1 96.06 70 ILE B C 1
ATOM 1733 O O . ILE B 1 70 ? -0.783 17.266 8.227 1 96.06 70 ILE B O 1
ATOM 1737 N N . SER B 1 71 ? -1.685 19 7.238 1 93.94 71 SER B N 1
ATOM 1738 C CA . SER B 1 71 ? -2.725 19.156 8.25 1 93.94 71 SER B CA 1
ATOM 1739 C C . SER B 1 71 ? -3.639 17.938 8.297 1 93.94 71 SER B C 1
ATOM 1741 O O . SER B 1 71 ? -3.979 17.453 9.375 1 93.94 71 SER B O 1
ATOM 1743 N N . ARG B 1 72 ? -3.967 17.5 7.141 1 95.31 72 ARG B N 1
ATOM 1744 C CA . ARG B 1 72 ? -4.793 16.297 7.078 1 95.31 72 ARG B CA 1
ATOM 1745 C C . ARG B 1 72 ? -4.059 15.094 7.66 1 95.31 72 ARG B C 1
ATOM 1747 O O . ARG B 1 72 ? -4.645 14.297 8.398 1 95.31 72 ARG B O 1
ATOM 1754 N N . LEU B 1 73 ? -2.83 15.031 7.32 1 96.69 73 LEU B N 1
ATOM 1755 C CA . LEU B 1 73 ? -1.978 13.969 7.844 1 96.69 73 LEU B CA 1
ATOM 1756 C C . LEU B 1 73 ? -1.948 14 9.367 1 96.69 73 LEU B C 1
ATOM 1758 O O . LEU B 1 73 ? -2.012 12.953 10.016 1 96.69 73 LEU B O 1
ATOM 1762 N N . SER B 1 74 ? -1.917 15.164 9.93 1 94.19 74 SER B N 1
ATOM 1763 C CA . SER B 1 74 ? -1.816 15.32 11.383 1 94.19 74 SER B CA 1
ATOM 1764 C C . SER B 1 74 ? -3.061 14.789 12.078 1 94.19 74 SER B C 1
ATOM 1766 O O . SER B 1 74 ? -3.01 14.422 13.258 1 94.19 74 SER B O 1
ATOM 1768 N N . VAL B 1 75 ? -4.125 14.781 11.375 1 93.75 75 VAL B N 1
ATOM 1769 C CA . VAL B 1 75 ? -5.383 14.289 11.93 1 93.75 75 VAL B CA 1
ATOM 1770 C C . VAL B 1 75 ? -5.367 12.758 11.953 1 93.75 75 VAL B C 1
ATOM 1772 O O . VAL B 1 75 ? -5.789 12.141 12.938 1 93.75 75 VAL B O 1
ATOM 1775 N N . VAL B 1 76 ? -4.785 12.156 10.953 1 93.94 76 VAL B N 1
ATOM 1776 C CA . VAL B 1 76 ? -4.801 10.703 10.789 1 93.94 76 VAL B CA 1
ATOM 1777 C C . VAL B 1 76 ? -3.672 10.078 11.602 1 93.94 76 VAL B C 1
ATOM 1779 O O . VAL B 1 76 ? -3.857 9.039 12.242 1 93.94 76 VAL B O 1
ATOM 1782 N N . ALA B 1 77 ? -2.568 10.711 11.523 1 92.94 77 ALA B N 1
ATOM 1783 C CA . ALA B 1 77 ? -1.373 10.203 12.188 1 92.94 77 ALA B CA 1
ATOM 1784 C C . ALA B 1 77 ? -0.553 11.344 12.781 1 92.94 77 ALA B C 1
ATOM 1786 O O . ALA B 1 77 ? 0.459 11.758 12.211 1 92.94 77 ALA B O 1
ATOM 1787 N N . PRO B 1 78 ? -0.991 11.719 13.969 1 91.56 78 PRO B N 1
ATOM 1788 C CA . PRO B 1 78 ? -0.231 12.789 14.625 1 91.56 78 PRO B CA 1
ATOM 1789 C C . PRO B 1 78 ? 1.158 12.336 15.07 1 91.56 78 PRO B C 1
ATOM 1791 O O . PRO B 1 78 ? 1.351 11.172 15.414 1 91.56 78 PRO B O 1
ATOM 1794 N N . ASN B 1 79 ? 2.129 13.195 14.984 1 89.81 79 ASN B N 1
ATOM 1795 C CA . ASN B 1 79 ? 3.467 13.039 15.547 1 89.81 79 ASN B CA 1
ATOM 1796 C C . ASN B 1 79 ? 4.363 12.211 14.625 1 89.81 79 ASN B C 1
ATOM 1798 O O . ASN B 1 79 ? 5.473 11.836 15.008 1 89.81 79 ASN B O 1
ATOM 1802 N N . VAL B 1 80 ? 3.859 11.883 13.461 1 94.88 80 VAL B N 1
ATOM 1803 C CA . VAL B 1 80 ? 4.785 11.312 12.484 1 94.88 80 VAL B CA 1
ATOM 1804 C C . VAL B 1 80 ? 5.875 12.328 12.156 1 94.88 80 VAL B C 1
ATOM 1806 O O . VAL B 1 80 ? 5.715 13.523 12.398 1 94.88 80 VAL B O 1
ATOM 1809 N N . VAL B 1 81 ? 6.965 11.836 11.656 1 96 81 VAL B N 1
ATOM 1810 C CA . VAL B 1 81 ? 8.086 12.703 11.32 1 96 81 VAL B CA 1
ATOM 1811 C C . VAL B 1 81 ? 8.211 12.828 9.805 1 96 81 VAL B C 1
ATOM 1813 O O . VAL B 1 81 ? 8.336 11.82 9.109 1 96 81 VAL B O 1
ATOM 1816 N N . LEU B 1 82 ? 8.125 14.039 9.359 1 96.88 82 LEU B N 1
ATOM 1817 C CA . LEU B 1 82 ? 8.289 14.336 7.941 1 96.88 82 LEU B CA 1
ATOM 1818 C C . LEU B 1 82 ? 9.711 14.805 7.648 1 96.88 82 LEU B C 1
ATOM 1820 O O . LEU B 1 82 ? 10.18 15.797 8.227 1 96.88 82 LEU B O 1
ATOM 1824 N N . ASN B 1 83 ? 10.422 14.078 6.793 1 96.19 83 ASN B N 1
ATOM 1825 C CA . ASN B 1 83 ? 11.758 14.438 6.336 1 96.19 83 ASN B CA 1
ATOM 1826 C C . ASN B 1 83 ? 11.742 14.914 4.883 1 96.19 83 ASN B C 1
ATOM 1828 O O . ASN B 1 83 ? 11.219 14.227 4.008 1 96.19 83 ASN B O 1
ATOM 1832 N N . ILE B 1 84 ? 12.258 16.078 4.664 1 96.94 84 ILE B N 1
ATOM 1833 C CA . ILE B 1 84 ? 12.453 16.562 3.303 1 96.94 84 ILE B CA 1
ATOM 1834 C C . ILE B 1 84 ? 13.859 16.234 2.826 1 96.94 84 ILE B C 1
ATOM 1836 O O . ILE B 1 84 ? 14.844 16.578 3.496 1 96.94 84 ILE B O 1
ATOM 1840 N N . ILE B 1 85 ? 13.914 15.562 1.742 1 96.12 85 ILE B N 1
ATOM 1841 C CA . ILE B 1 85 ? 15.188 15.102 1.202 1 96.12 85 ILE B CA 1
ATOM 1842 C C . ILE B 1 85 ? 15.547 15.93 -0.033 1 96.12 85 ILE B C 1
ATOM 1844 O O . ILE B 1 85 ? 14.727 16.094 -0.937 1 96.12 85 ILE B O 1
ATOM 1848 N N . LYS B 1 86 ? 16.688 16.484 -0.093 1 95.81 86 LYS B N 1
ATOM 1849 C CA . LYS B 1 86 ? 17.266 17.156 -1.251 1 95.81 86 LYS B CA 1
ATOM 1850 C C . LYS B 1 86 ? 18.703 16.703 -1.485 1 95.81 86 LYS B C 1
ATOM 1852 O O . LYS B 1 86 ? 19.531 16.75 -0.579 1 95.81 86 LYS B O 1
ATOM 1857 N N . ASP B 1 87 ? 18.938 16.219 -2.754 1 94.56 87 ASP B N 1
ATOM 1858 C CA . ASP B 1 87 ? 20.266 15.75 -3.137 1 94.56 87 ASP B CA 1
ATOM 1859 C C . ASP B 1 87 ? 20.781 14.711 -2.145 1 94.56 87 ASP B C 1
ATOM 1861 O O . ASP B 1 87 ? 21.891 14.844 -1.618 1 94.56 87 ASP B O 1
ATOM 1865 N N . TYR B 1 88 ? 19.938 13.82 -1.772 1 92.62 88 TYR B N 1
ATOM 1866 C CA . TYR B 1 88 ? 20.234 12.641 -0.968 1 92.62 88 TYR B CA 1
ATOM 1867 C C . TYR B 1 88 ? 20.453 13.023 0.491 1 92.62 88 TYR B C 1
ATOM 1869 O O . TYR B 1 88 ? 20.875 12.188 1.296 1 92.62 88 TYR B O 1
ATOM 1877 N N . GLU B 1 89 ? 20.062 14.258 0.834 1 93 89 GLU B N 1
ATOM 1878 C CA . GLU B 1 89 ? 20.266 14.703 2.211 1 93 89 GLU B CA 1
ATOM 1879 C C . GLU B 1 89 ? 18.953 15.164 2.838 1 93 89 GLU B C 1
ATOM 1881 O O . GLU B 1 89 ? 18.109 15.781 2.168 1 93 89 GLU B O 1
ATOM 1886 N N . VAL B 1 90 ? 18.938 14.852 4.145 1 94.31 90 VAL B N 1
ATOM 1887 C CA . VAL B 1 90 ? 17.812 15.391 4.891 1 94.31 90 VAL B CA 1
ATOM 1888 C C . VAL B 1 90 ? 18.016 16.891 5.125 1 94.31 90 VAL B C 1
ATOM 1890 O O . VAL B 1 90 ? 18.938 17.297 5.824 1 94.31 90 VAL B O 1
ATOM 1893 N N . VAL B 1 91 ? 17.188 17.703 4.551 1 95.75 91 VAL B N 1
ATOM 1894 C CA . VAL B 1 91 ? 17.391 19.141 4.676 1 95.75 91 VAL B CA 1
ATOM 1895 C C . VAL B 1 91 ? 16.406 19.719 5.691 1 95.75 91 VAL B C 1
ATOM 1897 O O . VAL B 1 91 ? 16.578 20.828 6.191 1 95.75 91 VAL B O 1
ATOM 1900 N N . GLU B 1 92 ? 15.336 19.031 5.945 1 95.12 92 GLU B N 1
ATOM 1901 C CA . GLU B 1 92 ? 14.328 19.422 6.926 1 95.12 92 GLU B CA 1
ATOM 1902 C C . GLU B 1 92 ? 13.688 18.203 7.582 1 95.12 92 GLU B C 1
ATOM 1904 O O . GLU B 1 92 ? 13.406 17.219 6.914 1 95.12 92 GLU B O 1
ATOM 1909 N N . LYS B 1 93 ? 13.633 18.234 8.852 1 93.5 93 LYS B N 1
ATOM 1910 C CA . LYS B 1 93 ? 12.914 17.25 9.664 1 93.5 93 LYS B CA 1
ATOM 1911 C C . LYS B 1 93 ? 11.859 17.922 10.539 1 93.5 93 LYS B C 1
ATOM 1913 O O . LYS B 1 93 ? 12.164 18.844 11.297 1 93.5 93 LYS B O 1
ATOM 1918 N N . LYS B 1 94 ? 10.648 17.5 10.305 1 93.94 94 LYS B N 1
ATOM 1919 C CA . LYS B 1 94 ? 9.57 18.141 11.047 1 93.94 94 LYS B CA 1
ATOM 1920 C C . LYS B 1 94 ? 8.602 17.109 11.625 1 93.94 94 LYS B C 1
ATOM 1922 O O . LYS B 1 94 ? 8.227 16.156 10.945 1 93.94 94 LYS B O 1
ATOM 1927 N N . LYS B 1 95 ? 8.297 17.312 12.859 1 95 95 LYS B N 1
ATOM 1928 C CA . LYS B 1 95 ? 7.215 16.547 13.469 1 95 95 LYS B CA 1
ATOM 1929 C C . LYS B 1 95 ? 5.852 17.109 13.07 1 95 95 LYS B C 1
ATOM 1931 O O . LYS B 1 95 ? 5.609 18.312 13.188 1 95 95 LYS B O 1
ATOM 1936 N N . VAL B 1 96 ? 5.02 16.25 12.586 1 94.62 96 VAL B N 1
ATOM 1937 C CA . VAL B 1 96 ? 3.689 16.688 12.172 1 94.62 96 VAL B CA 1
ATOM 1938 C C . VAL B 1 96 ? 2.793 16.844 13.398 1 94.62 96 VAL B C 1
ATOM 1940 O O . VAL B 1 96 ? 2.521 15.875 14.102 1 94.62 96 VAL B O 1
ATOM 1943 N N . VAL B 1 97 ? 2.395 18.094 13.609 1 92.25 97 VAL B N 1
ATOM 1944 C CA . VAL B 1 97 ? 1.546 18.391 14.75 1 92.25 97 VAL B CA 1
ATOM 1945 C C . VAL B 1 97 ? 0.2 18.938 14.266 1 92.25 97 VAL B C 1
ATOM 1947 O O . VAL B 1 97 ? 0.14 19.703 13.305 1 92.25 97 VAL B O 1
ATOM 1950 N N . THR B 1 98 ? -0.764 18.5 15 1 92.5 98 THR B N 1
ATOM 1951 C CA . THR B 1 98 ? -2.088 19.016 14.656 1 92.5 98 THR B CA 1
ATOM 1952 C C . THR B 1 98 ? -2.205 20.5 15.008 1 92.5 98 THR B C 1
ATOM 1954 O O . THR B 1 98 ? -1.902 20.891 16.141 1 92.5 98 THR B O 1
ATOM 1957 N N . PRO B 1 99 ? -2.611 21.266 14.102 1 94.06 99 PRO B N 1
ATOM 1958 C CA . PRO B 1 99 ? -2.768 22.688 14.414 1 94.06 99 PRO B CA 1
ATOM 1959 C C . PRO B 1 99 ? -3.908 22.953 15.398 1 94.06 99 PRO B C 1
ATOM 1961 O O . PRO B 1 99 ? -4.676 22.047 15.719 1 94.06 99 PRO B O 1
ATOM 1964 N N . ASP B 1 100 ? -3.916 24.25 15.82 1 94.75 100 ASP B N 1
ATOM 1965 C CA . ASP B 1 100 ? -4.941 24.641 16.781 1 94.75 100 ASP B CA 1
ATOM 1966 C C . ASP B 1 100 ? -6.312 24.734 16.109 1 94.75 100 ASP B C 1
ATOM 1968 O O . ASP B 1 100 ? -7.34 24.609 16.781 1 94.75 100 ASP B O 1
ATOM 1972 N N . GLU B 1 101 ? -6.188 24.969 14.844 1 95.94 101 GLU B N 1
ATOM 1973 C CA . GLU B 1 101 ? -7.418 25.094 14.07 1 95.94 101 GLU B CA 1
ATOM 1974 C C . GLU B 1 101 ? -7.348 24.281 12.781 1 95.94 101 GLU B C 1
ATOM 1976 O O . GLU B 1 101 ? -6.324 24.281 12.094 1 95.94 101 GLU B O 1
ATOM 1981 N N . LEU B 1 102 ? -8.43 23.594 12.508 1 95.56 102 LEU B N 1
ATOM 1982 C CA . LEU B 1 102 ? -8.57 22.812 11.281 1 95.56 102 LEU B CA 1
ATOM 1983 C C . LEU B 1 102 ? -9.648 23.422 10.383 1 95.56 102 LEU B C 1
ATOM 1985 O O . LEU B 1 102 ? -10.828 23.422 10.734 1 95.56 102 LEU B O 1
ATOM 1989 N N . ARG B 1 103 ? -9.211 23.859 9.242 1 95.81 103 ARG B N 1
ATOM 1990 C CA . ARG B 1 103 ? -10.156 24.484 8.312 1 95.81 103 ARG B CA 1
ATOM 1991 C C . ARG B 1 103 ? -10.344 23.609 7.074 1 95.81 103 ARG B C 1
ATOM 1993 O O . ARG B 1 103 ? -9.383 23.312 6.367 1 95.81 103 ARG B O 1
ATOM 2000 N N . GLY B 1 104 ? -11.531 23.203 6.863 1 95.25 104 GLY B N 1
ATOM 2001 C CA . GLY B 1 104 ? -11.859 22.5 5.637 1 95.25 104 GLY B CA 1
ATOM 2002 C C . GLY B 1 104 ? -11.344 21.062 5.625 1 95.25 104 GLY B C 1
ATOM 2003 O O . GLY B 1 104 ? -11.117 20.5 4.559 1 95.25 104 GLY B O 1
ATOM 2004 N N . ILE B 1 105 ? -11.188 20.516 6.781 1 95.12 105 ILE B N 1
ATOM 2005 C CA . ILE B 1 105 ? -10.523 19.219 6.848 1 95.12 105 ILE B CA 1
ATOM 2006 C C . ILE B 1 105 ? -11.469 18.188 7.441 1 95.12 105 ILE B C 1
ATOM 2008 O O . ILE B 1 105 ? -11.578 17.062 6.926 1 95.12 105 ILE B O 1
ATOM 2012 N N . VAL B 1 106 ? -12.211 18.578 8.438 1 95.5 106 VAL B N 1
ATOM 2013 C CA . VAL B 1 106 ? -13.023 17.641 9.203 1 95.5 106 VAL B CA 1
ATOM 2014 C C . VAL B 1 106 ? -14.508 17.938 8.977 1 95.5 106 VAL B C 1
ATOM 2016 O O . VAL B 1 106 ? -14.922 19.094 8.953 1 95.5 106 VAL B O 1
ATOM 2019 N N . LYS B 1 107 ? -15.242 16.906 8.844 1 96.44 107 LYS B N 1
ATOM 2020 C CA . LYS B 1 107 ? -16.703 17.031 8.75 1 96.44 107 LYS B CA 1
ATOM 2021 C C . LYS B 1 107 ? -17.344 17.031 10.133 1 96.44 107 LYS B C 1
ATOM 2023 O O . LYS B 1 107 ? -16.922 16.281 11.016 1 96.44 107 LYS B O 1
ATOM 2028 N N . CYS B 1 108 ? -18.359 17.812 10.211 1 97.25 108 CYS B N 1
ATOM 2029 C CA . CYS B 1 108 ? -19.047 17.859 11.492 1 97.25 108 CYS B CA 1
ATOM 2030 C C . CYS B 1 108 ? -20.047 16.719 11.625 1 97.25 108 CYS B C 1
ATOM 2032 O O . CYS B 1 108 ? -20.812 16.453 10.703 1 97.25 108 CYS B O 1
ATOM 2034 N N . ASN B 1 109 ? -20.078 16.109 12.727 1 95.44 109 ASN B N 1
ATOM 2035 C CA . ASN B 1 109 ? -20.922 14.945 12.938 1 95.44 109 ASN B CA 1
ATOM 2036 C C . ASN B 1 109 ? -22.312 15.352 13.445 1 95.44 109 ASN B C 1
ATOM 2038 O O . ASN B 1 109 ? -23.125 14.5 13.789 1 95.44 109 ASN B O 1
ATOM 2042 N N . ASN B 1 110 ? -22.531 16.594 13.531 1 96.56 110 ASN B N 1
ATOM 2043 C CA . ASN B 1 110 ? -23.859 17.109 13.844 1 96.56 110 ASN B CA 1
ATO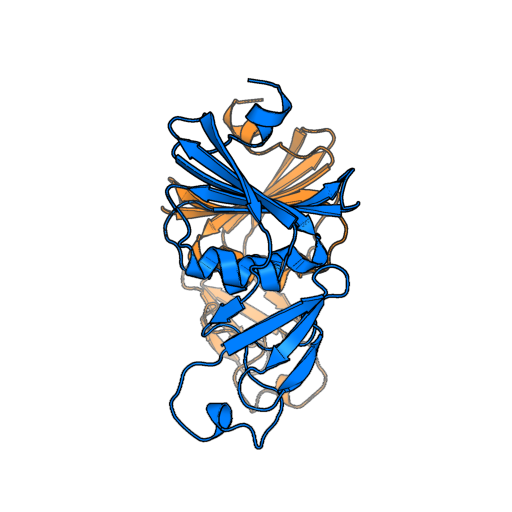M 2044 C C . ASN B 1 110 ? -24.688 17.328 12.578 1 96.56 110 ASN B C 1
ATOM 2046 O O . ASN B 1 110 ? -24.453 18.266 11.828 1 96.56 110 ASN B O 1
ATOM 2050 N N . PRO B 1 111 ? -25.594 16.469 12.414 1 96 111 PRO B N 1
ATOM 2051 C CA . PRO B 1 111 ? -26.391 16.594 11.188 1 96 111 PRO B CA 1
ATOM 2052 C C . PRO B 1 111 ? -27.047 17.969 11.047 1 96 111 PRO B C 1
ATOM 2054 O O . PRO B 1 111 ? -27.328 18.406 9.93 1 96 111 PRO B O 1
ATOM 2057 N N . LYS B 1 112 ? -27.25 18.703 12.141 1 96.88 112 LYS B N 1
ATOM 2058 C CA . LYS B 1 112 ? -27.922 20 12.109 1 96.88 112 LYS B CA 1
ATOM 2059 C C . LYS B 1 112 ? -26.922 21.141 11.969 1 96.88 112 LYS B C 1
ATOM 2061 O O . LYS B 1 112 ? -27.312 22.297 11.883 1 96.88 112 LYS B O 1
ATOM 2066 N N . CYS B 1 113 ? -25.719 20.797 11.953 1 97.69 113 CYS B N 1
ATOM 2067 C CA . CYS B 1 113 ? -24.688 21.828 11.82 1 97.69 113 CYS B CA 1
ATOM 2068 C C . CYS B 1 113 ? -24.844 22.578 10.508 1 97.69 113 CYS B C 1
ATOM 2070 O O . CYS B 1 113 ? -25.094 21.984 9.469 1 97.69 113 CYS B O 1
ATOM 2072 N N . ILE B 1 114 ? -24.625 23.844 10.539 1 97.75 114 ILE B N 1
ATOM 2073 C CA . ILE B 1 114 ? -24.781 24.703 9.375 1 97.75 114 ILE B CA 1
ATOM 2074 C C . ILE B 1 114 ? -23.828 24.25 8.266 1 97.75 114 ILE B C 1
ATOM 2076 O O . ILE B 1 114 ? -24.172 24.328 7.082 1 97.75 114 ILE B O 1
ATOM 2080 N N . THR B 1 115 ? -22.703 23.734 8.609 1 96.5 115 THR B N 1
ATOM 2081 C CA . THR B 1 115 ? -21.703 23.359 7.613 1 96.5 115 THR B CA 1
ATOM 2082 C C . THR B 1 115 ? -22.172 22.109 6.852 1 96.5 115 THR B C 1
ATOM 2084 O O . THR B 1 115 ? -21.641 21.812 5.777 1 96.5 115 THR B O 1
ATOM 2087 N N . ASN B 1 116 ? -23.094 21.375 7.348 1 96.44 116 ASN B N 1
ATOM 2088 C CA . ASN B 1 116 ? -23.641 20.188 6.672 1 96.44 116 ASN B CA 1
ATOM 2089 C C . ASN B 1 116 ? -24.828 20.562 5.793 1 96.44 116 ASN B C 1
ATOM 2091 O O . ASN B 1 116 ? -25.281 19.75 4.984 1 96.44 116 ASN B O 1
ATOM 2095 N N . ASN B 1 117 ? -25.297 21.656 5.945 1 96.75 117 ASN B N 1
ATOM 2096 C CA . ASN B 1 117 ? -26.547 22.031 5.293 1 96.75 117 ASN B CA 1
ATOM 2097 C C . ASN B 1 117 ? -26.359 23.219 4.344 1 96.75 117 ASN B C 1
ATOM 2099 O O . ASN B 1 117 ? -27.234 23.516 3.535 1 96.75 117 ASN B O 1
ATOM 2103 N N . GLU B 1 118 ? -25.266 23.922 4.441 1 96.69 118 GLU B N 1
ATOM 2104 C CA . GLU B 1 118 ? -24.875 25.031 3.582 1 96.69 118 GLU B CA 1
ATOM 2105 C C . GLU B 1 118 ? -23.453 24.844 3.062 1 96.69 118 GLU B C 1
ATOM 2107 O O . GLU B 1 118 ? -22.625 24.219 3.717 1 96.69 118 GLU B O 1
ATOM 2112 N N . PRO B 1 119 ? -23.203 25.422 1.842 1 95.25 119 PRO B N 1
ATOM 2113 C CA . PRO B 1 119 ? -21.859 25.312 1.275 1 95.25 119 PRO B CA 1
ATOM 2114 C C . PRO B 1 119 ? -20.859 26.25 1.95 1 95.25 119 PRO B C 1
ATOM 2116 O O . PRO B 1 119 ? -20.672 27.391 1.513 1 95.25 119 PRO B O 1
ATOM 2119 N N . MET B 1 120 ? -20.297 25.797 3.008 1 95.62 120 MET B N 1
ATOM 2120 C CA . MET B 1 120 ? -19.297 26.578 3.715 1 95.62 120 MET B CA 1
ATOM 2121 C C . MET B 1 120 ? -18.188 25.688 4.273 1 95.62 120 MET B C 1
ATOM 2123 O O . MET B 1 120 ? -18.375 24.484 4.426 1 95.62 120 MET B O 1
ATOM 2127 N N . GLU B 1 121 ? -17.156 26.312 4.594 1 96.31 121 GLU B N 1
ATOM 2128 C CA . GLU B 1 121 ? -16 25.594 5.09 1 96.31 121 GLU B CA 1
ATOM 2129 C C . GLU B 1 121 ? -16.172 25.219 6.559 1 96.31 121 GLU B C 1
ATOM 2131 O O . GLU B 1 121 ? -16.672 26.016 7.359 1 96.31 121 GLU B O 1
ATOM 2136 N N . THR B 1 122 ? -15.781 24.016 6.836 1 97.31 122 THR B N 1
ATOM 2137 C CA . THR B 1 122 ? -15.812 23.594 8.234 1 97.31 122 THR B CA 1
ATOM 2138 C C . THR B 1 122 ? -14.633 24.203 9 1 97.31 122 THR B C 1
ATOM 2140 O O . THR B 1 122 ? -13.57 24.453 8.422 1 97.31 122 THR B O 1
ATOM 2143 N N . ILE B 1 123 ? -14.891 24.531 10.25 1 97.5 123 ILE B N 1
ATOM 2144 C CA . ILE B 1 123 ? -13.844 25 11.148 1 97.5 123 ILE B CA 1
ATOM 2145 C C . ILE B 1 123 ? -13.945 24.266 12.484 1 97.5 123 ILE B C 1
ATOM 2147 O O . ILE B 1 123 ? -15.008 24.25 13.109 1 97.5 123 ILE B O 1
ATOM 2151 N N . PHE B 1 124 ? -12.812 23.719 12.789 1 97.25 124 PHE B N 1
ATOM 2152 C CA . PHE B 1 124 ? -12.758 23.047 14.078 1 97.25 124 PHE B CA 1
ATOM 2153 C C . PHE B 1 124 ? -11.594 23.562 14.922 1 97.25 124 PHE B C 1
ATOM 2155 O O . PHE B 1 124 ? -10.5 23.797 14.398 1 97.25 124 PHE B O 1
ATOM 2162 N N . ASN B 1 125 ? -11.898 23.75 16.172 1 97.19 125 ASN B N 1
ATOM 2163 C CA . ASN B 1 125 ? -10.844 24.062 17.141 1 97.19 125 ASN B CA 1
ATOM 2164 C C . ASN B 1 125 ? -10.359 22.812 17.859 1 97.19 125 ASN B C 1
ATOM 2166 O O . ASN B 1 125 ? -11.164 21.984 18.281 1 97.19 125 ASN B O 1
ATOM 2170 N N . VAL B 1 126 ? -9.078 22.703 17.906 1 95.25 126 VAL B N 1
ATOM 2171 C CA . VAL B 1 126 ? -8.508 21.594 18.656 1 95.25 126 VAL B CA 1
ATOM 2172 C C . VAL B 1 126 ? -8.422 21.953 20.141 1 95.25 126 VAL B C 1
ATOM 2174 O O . VAL B 1 126 ? -7.566 22.75 20.531 1 95.25 126 VAL B O 1
ATOM 2177 N N . MET B 1 127 ? -9.258 21.328 20.922 1 93.25 127 MET B N 1
ATOM 2178 C CA . MET B 1 127 ? -9.422 21.719 22.312 1 93.25 127 MET B CA 1
ATOM 2179 C C . MET B 1 127 ? -8.359 21.062 23.188 1 93.25 127 MET B C 1
ATOM 2181 O O . MET B 1 127 ? -7.887 21.656 24.156 1 93.25 127 MET B O 1
ATOM 2185 N N . ASP B 1 128 ? -8.07 19.828 22.875 1 89.62 128 ASP B N 1
ATOM 2186 C CA . ASP B 1 128 ? -7.129 19.016 23.641 1 89.62 128 ASP B CA 1
ATOM 2187 C C . ASP B 1 128 ? -6.301 18.125 22.719 1 89.62 128 ASP B C 1
ATOM 2189 O O . ASP B 1 128 ? -6.758 17.062 22.297 1 89.62 128 ASP B O 1
ATOM 2193 N N . LYS B 1 129 ? -5.148 18.531 22.484 1 83.19 129 LYS B N 1
ATOM 2194 C CA . LYS B 1 129 ? -4.285 17.797 21.562 1 83.19 129 LYS B CA 1
ATOM 2195 C C . LYS B 1 129 ? -3.9 16.438 22.125 1 83.19 129 LYS B C 1
ATOM 2197 O O . LYS B 1 129 ? -3.803 15.453 21.375 1 83.19 129 LYS B O 1
ATOM 2202 N N . GLU B 1 130 ? -3.752 16.359 23.438 1 83.88 130 GLU B N 1
ATOM 2203 C CA . GLU B 1 130 ? -3.355 15.125 24.094 1 83.88 130 GLU B CA 1
ATOM 2204 C C . GLU B 1 130 ? -4.465 14.078 24.016 1 83.88 130 GLU B C 1
ATOM 2206 O O . GLU B 1 130 ? -4.203 12.906 23.75 1 83.88 130 GLU B O 1
ATOM 2211 N N . ASN B 1 131 ? -5.695 14.594 24.125 1 88.19 131 ASN B N 1
ATOM 2212 C CA . ASN B 1 131 ? -6.82 13.672 24.156 1 88.19 131 ASN B CA 1
ATOM 2213 C C . ASN B 1 131 ? -7.535 13.617 22.797 1 88.19 131 ASN B C 1
ATOM 2215 O O . ASN B 1 131 ? -8.445 12.812 22.609 1 88.19 131 ASN B O 1
ATOM 2219 N N . GLY B 1 132 ? -7.152 14.445 21.922 1 89.38 132 GLY B N 1
ATOM 2220 C CA . GLY B 1 132 ? -7.66 14.406 20.547 1 89.38 132 GLY B CA 1
ATOM 2221 C C . GLY B 1 132 ? -9.094 14.883 20.438 1 89.38 132 GLY B C 1
ATOM 2222 O O . GLY B 1 132 ? -9.891 14.289 19.703 1 89.38 132 GLY B O 1
ATOM 2223 N N . ILE B 1 133 ? -9.414 15.891 21.219 1 94.44 133 ILE B N 1
ATOM 2224 C CA . ILE B 1 133 ? -10.773 16.406 21.172 1 94.44 133 ILE B CA 1
ATOM 2225 C C . ILE B 1 133 ? -10.82 17.656 20.281 1 94.44 133 ILE B C 1
ATOM 2227 O O . ILE B 1 133 ? -10.023 18.578 20.469 1 94.44 133 ILE B O 1
ATOM 2231 N N . VAL B 1 134 ? -11.781 17.672 19.406 1 96.31 134 VAL B N 1
ATOM 2232 C CA . VAL B 1 134 ? -12 18.828 18.547 1 96.31 134 VAL B CA 1
ATOM 2233 C C . VAL B 1 134 ? -13.438 19.312 18.672 1 96.31 134 VAL B C 1
ATOM 2235 O O . VAL B 1 134 ? -14.336 18.531 19 1 96.31 134 VAL B O 1
ATOM 2238 N N . LYS B 1 135 ? -13.516 20.656 18.469 1 97.62 135 LYS B N 1
ATOM 2239 C CA . LYS B 1 135 ? -14.82 21.297 18.625 1 97.62 135 LYS B CA 1
ATOM 2240 C C . LYS B 1 135 ? -15.18 22.109 17.391 1 97.62 135 LYS B C 1
ATOM 2242 O O . LYS B 1 135 ? -14.375 22.906 16.906 1 97.62 135 LYS B O 1
ATOM 2247 N N . CYS B 1 136 ? -16.422 21.828 16.984 1 98.12 136 CYS B N 1
ATOM 2248 C CA . CYS B 1 136 ? -16.891 22.578 15.828 1 98.12 136 CYS B CA 1
ATOM 2249 C C . CYS B 1 136 ? -17.078 24.062 16.172 1 98.12 136 CYS B C 1
ATOM 2251 O O . CYS B 1 136 ? -17.688 24.391 17.188 1 98.12 136 CYS B O 1
ATOM 2253 N N . HIS B 1 137 ? -16.609 24.922 15.32 1 97.69 137 HIS B N 1
ATOM 2254 C CA . HIS B 1 137 ? -16.656 26.375 15.523 1 97.69 137 HIS B CA 1
ATOM 2255 C C . HIS B 1 137 ? -18.094 26.891 15.469 1 97.69 137 HIS B C 1
ATOM 2257 O O . HIS B 1 137 ? -18.438 27.859 16.141 1 97.69 137 HIS B O 1
ATOM 2263 N N . TYR B 1 138 ? -18.906 26.234 14.758 1 97.69 138 TYR B N 1
ATOM 2264 C CA . TYR B 1 138 ? -20.234 26.75 14.461 1 97.69 138 TYR B CA 1
ATOM 2265 C C . TYR B 1 138 ? -21.266 26.219 15.445 1 97.69 138 TYR B C 1
ATOM 2267 O O . TYR B 1 138 ? -22.062 26.969 15.992 1 97.69 138 TYR B O 1
ATOM 2275 N N . CYS B 1 139 ? -21.188 24.906 15.734 1 97.94 139 CYS B N 1
ATOM 2276 C CA . CYS B 1 139 ? -22.234 24.328 16.562 1 97.94 139 CYS B CA 1
ATOM 2277 C C . CYS B 1 139 ? -21.688 23.875 17.922 1 97.94 139 CYS B C 1
ATOM 2279 O O . CYS B 1 139 ? -22.422 23.391 18.766 1 97.94 139 CYS B O 1
ATOM 2281 N N . ASP B 1 140 ? -20.453 23.891 18.125 1 97.06 140 ASP B N 1
ATOM 2282 C CA . ASP B 1 140 ? -19.75 23.594 19.375 1 97.06 140 ASP B CA 1
ATOM 2283 C C . ASP B 1 140 ? -19.781 22.109 19.688 1 97.06 140 ASP B C 1
ATOM 2285 O O . ASP B 1 140 ? -19.469 21.703 20.812 1 97.06 140 ASP B O 1
ATOM 2289 N N . LYS B 1 141 ? -20.094 21.359 18.641 1 96.56 141 LYS B N 1
ATOM 2290 C CA . LYS B 1 141 ? -20.047 19.906 18.844 1 96.56 141 LYS B CA 1
ATOM 2291 C C . LYS B 1 141 ? -18.609 19.422 19 1 96.56 141 LYS B C 1
ATOM 2293 O O . LYS B 1 141 ? -17.734 19.797 18.234 1 96.56 141 LYS B O 1
ATOM 2298 N N . GLU B 1 142 ? -18.438 18.562 20.062 1 96.19 142 GLU B N 1
ATOM 2299 C CA . GLU B 1 142 ? -17.125 17.953 20.281 1 96.19 142 GLU B CA 1
ATOM 2300 C C . GLU B 1 142 ? -17.047 16.578 19.641 1 96.19 142 GLU B C 1
ATOM 2302 O O . GLU B 1 142 ? -18.047 15.852 19.594 1 96.19 142 GLU B O 1
ATOM 2307 N N . GLN B 1 143 ? -15.914 16.328 19.125 1 95 143 GLN B N 1
ATOM 2308 C CA . GLN B 1 143 ? -15.617 15.023 18.516 1 95 143 GLN B CA 1
ATOM 2309 C C . GLN B 1 143 ? -14.18 14.602 18.812 1 95 143 GLN B C 1
ATOM 2311 O O . GLN B 1 143 ? -13.312 15.438 19.062 1 95 143 GLN B O 1
ATOM 2316 N N . HIS B 1 144 ? -14.047 13.289 18.938 1 94.31 144 HIS B N 1
ATOM 2317 C CA . HIS B 1 144 ? -12.688 12.789 19.062 1 94.31 144 HIS B CA 1
ATOM 2318 C C . HIS B 1 144 ? -12 12.695 17.703 1 94.31 144 HIS B C 1
ATOM 2320 O O . HIS B 1 144 ? -12.609 12.25 16.734 1 94.31 144 HIS B O 1
ATOM 2326 N N . ILE B 1 145 ? -10.766 13 17.625 1 90.94 145 ILE B N 1
ATOM 2327 C CA . ILE B 1 145 ? -10.016 13.133 16.391 1 90.94 145 ILE B CA 1
ATOM 2328 C C . ILE B 1 145 ? -9.945 11.781 15.68 1 90.94 145 ILE B C 1
ATOM 2330 O O . ILE B 1 145 ? -9.906 11.719 14.445 1 90.94 145 ILE B O 1
ATOM 2334 N N . ASP B 1 146 ? -10.047 10.68 16.391 1 87.94 146 ASP B N 1
ATOM 2335 C CA . ASP B 1 146 ? -9.969 9.336 15.82 1 87.94 146 ASP B CA 1
ATOM 2336 C C . ASP B 1 146 ? -11.281 8.945 15.156 1 87.94 146 ASP B C 1
ATOM 2338 O O . ASP B 1 146 ? -11.336 7.973 14.398 1 87.94 146 ASP B O 1
ATOM 2342 N N . LYS B 1 147 ? -12.297 9.719 15.359 1 90.19 147 LYS B N 1
ATOM 2343 C CA . LYS B 1 147 ? -13.625 9.344 14.867 1 90.19 147 LYS B CA 1
ATOM 2344 C C . LYS B 1 147 ? -14.117 10.328 13.812 1 90.19 147 LYS B C 1
ATOM 2346 O O . LYS B 1 147 ? -15.266 10.258 13.375 1 90.19 147 LYS B O 1
ATOM 2351 N N . VAL B 1 148 ? -13.234 11.188 13.539 1 92 148 VAL B N 1
ATOM 2352 C CA . VAL B 1 148 ? -13.688 12.219 12.609 1 92 148 VAL B CA 1
ATOM 2353 C C . VAL B 1 148 ? -13.625 11.695 11.18 1 92 148 VAL B C 1
ATOM 2355 O O . VAL B 1 148 ? -12.844 10.781 10.883 1 92 148 VAL B O 1
ATOM 2358 N N . GLU B 1 149 ? -14.5 12.273 10.398 1 92.88 149 GLU B N 1
ATOM 2359 C CA . GLU B 1 149 ? -14.469 12.055 8.953 1 92.88 149 GLU B CA 1
ATOM 2360 C C . GLU B 1 149 ? -13.805 13.219 8.234 1 92.88 149 GLU B C 1
ATOM 2362 O O . GLU B 1 149 ? -14.125 14.383 8.492 1 92.88 149 GLU B O 1
ATOM 2367 N N . LEU B 1 150 ? -12.859 12.891 7.387 1 92.56 150 LEU B N 1
ATOM 2368 C CA . LEU B 1 150 ? -12.195 13.938 6.621 1 92.56 150 LEU B CA 1
ATOM 2369 C C . LEU B 1 150 ? -13 14.297 5.379 1 92.56 150 LEU B C 1
ATOM 2371 O O . LEU B 1 150 ? -13.617 13.43 4.762 1 92.56 150 LEU B O 1
ATOM 2375 N N . ILE B 1 151 ? -12.969 15.586 5.074 1 90.25 151 ILE B N 1
ATOM 2376 C CA . ILE B 1 151 ? -13.672 16.094 3.902 1 90.25 151 ILE B CA 1
ATOM 2377 C C . ILE B 1 151 ? -12.867 15.797 2.643 1 90.25 151 ILE B C 1
ATOM 2379 O O . ILE B 1 151 ? -11.641 15.969 2.631 1 90.25 151 ILE B O 1
#

Radius of gyration: 22.99 Å; Cα contacts (8 Å, |Δi|>4): 651; chains: 2; bounding box: 54×54×49 Å